Protein AF-A0AAD8VC41-F1 (afdb_monomer)

pLDDT: mean 74.57, std 16.3, range [32.53, 94.88]

Mean predicted aligned error: 17.81 Å

Radius of gyration: 29.41 Å; Cα contacts (8 Å, |Δi|>4): 141; chains: 1; bounding box: 52×74×76 Å

Sequence (220 aa):
MPTFLSSIVMPTVSLVAVYHTDVPIVLPRSVSEYEPHPLTVLSHLATSILRLSSLRQEIERQRARNRSLQEPEWGLGEGREGVLVGLKGDTKSGDYHGVVVEMEIRRRSGRSMAENFVVSPQVGQSITTTSAKGSKIFLLSEHPVFASSGGSGATGFGDGEDDEPESTFNLGLTEKQRRDREGIVLPYFDAQTDIGAGEGGRILYEMGREDDFDDEEDEI

Nearest PDB structures (foldseek):
  4eev-assembly1_A  TM=5.020E-01  e=2.171E+00  Homo sapiens
  3gyx-assembly6_L  TM=2.630E-01  e=4.057E+00  Megalodesulfovibrio gigas

InterPro domains:
  IPR019519 Elongator complex protein 5 [PF10483] (1-206)
  IPR019519 Elongator complex protein 5 [PTHR15641] (6-218)
  IPR027417 P-loop containing nucleoside triphosphate hydrolase [G3DSA:3.40.50.300] (1-125)

Foldseek 3Di:
DVVVVVVQDDPPDDDDDDDDPQDDDDDPPPDDPPDDDPVVVCVVPDQKDKDKDFQQLVLQQLVCVVVVHDRDDDHVVVVDPDDDDPPPDPCVDQLRAWIKIWMWGQDPVRDIDTFIKIWGDPPDDDPPDDDCPGTDIDGPCVRPSNPDPDDPPDDDDDDDDDPDPPDPDPPDDDPVRVVVVVPDDDPCPVVVCVVDPPPPDPPDDDDDPPDPPDPPPPPD

Structure (mmCIF, N/CA/C/O backbone):
data_AF-A0AAD8VC41-F1
#
_entry.id   AF-A0AAD8VC41-F1
#
loop_
_atom_site.group_PDB
_atom_site.id
_atom_site.type_symbol
_atom_site.label_atom_id
_atom_site.label_alt_id
_atom_site.label_comp_id
_atom_site.label_asym_id
_atom_site.label_entity_id
_atom_site.label_seq_id
_atom_site.pdbx_PDB_ins_code
_atom_site.Cartn_x
_atom_site.Cartn_y
_atom_site.Cartn_z
_atom_site.occupancy
_atom_site.B_iso_or_equiv
_atom_site.auth_seq_id
_atom_site.auth_comp_id
_atom_site.auth_asym_id
_atom_site.auth_atom_id
_atom_site.pdbx_PDB_model_num
ATOM 1 N N . MET A 1 1 ? 13.366 -5.151 -17.405 1.00 68.69 1 MET A N 1
ATOM 2 C CA . MET A 1 1 ? 13.057 -4.051 -16.456 1.00 68.69 1 MET A CA 1
ATOM 3 C C . MET A 1 1 ? 14.287 -3.515 -15.711 1.00 68.69 1 MET A C 1
ATOM 5 O O . MET A 1 1 ? 14.458 -2.300 -15.727 1.00 68.69 1 MET A O 1
ATOM 9 N N . PRO A 1 2 ? 15.175 -4.337 -15.115 1.00 76.81 2 PRO A N 1
ATOM 10 C CA . PRO A 1 2 ? 16.328 -3.827 -14.351 1.00 76.81 2 PRO A CA 1
ATOM 11 C C . PRO A 1 2 ? 17.310 -2.988 -15.185 1.00 76.81 2 PRO A C 1
ATOM 13 O O . PRO A 1 2 ? 17.792 -1.953 -14.735 1.00 76.81 2 PRO A O 1
ATOM 16 N N . THR A 1 3 ? 17.535 -3.388 -16.439 1.00 82.38 3 THR A N 1
ATOM 17 C CA . THR A 1 3 ? 18.384 -2.673 -17.406 1.00 82.38 3 THR A CA 1
ATOM 18 C C . THR A 1 3 ? 17.881 -1.261 -17.708 1.00 82.38 3 THR A C 1
ATOM 20 O O . THR A 1 3 ? 18.671 -0.326 -17.795 1.00 82.38 3 THR A O 1
ATOM 23 N N . PHE A 1 4 ? 16.561 -1.088 -17.810 1.00 85.75 4 PHE A N 1
ATOM 24 C CA . PHE A 1 4 ? 15.933 0.214 -18.027 1.00 85.75 4 PHE A CA 1
ATOM 25 C C . PHE A 1 4 ? 16.125 1.135 -16.819 1.00 85.75 4 PHE A C 1
ATOM 27 O O . PHE A 1 4 ? 16.585 2.263 -16.979 1.00 85.75 4 PHE A O 1
ATOM 34 N N . LEU A 1 5 ? 15.851 0.643 -15.607 1.00 85.44 5 LEU A N 1
ATOM 35 C CA . LEU A 1 5 ? 16.026 1.440 -14.390 1.00 85.44 5 LEU A CA 1
ATOM 36 C C . LEU A 1 5 ? 17.487 1.857 -14.206 1.00 85.44 5 LEU A C 1
ATOM 38 O O . LEU A 1 5 ? 17.758 3.030 -13.966 1.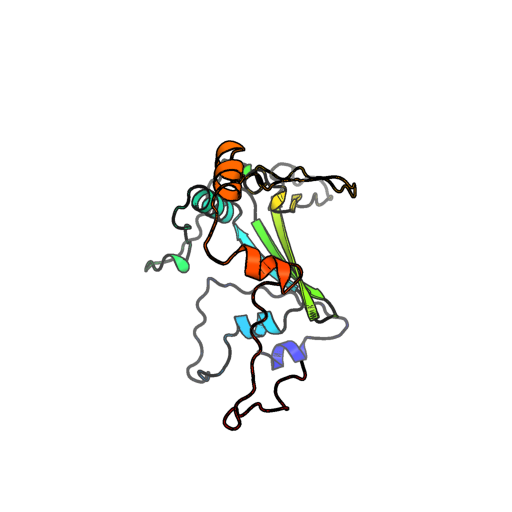00 85.44 5 LEU A O 1
ATOM 42 N N . SER A 1 6 ? 18.434 0.943 -14.428 1.00 85.62 6 SER A N 1
ATOM 43 C CA . SER A 1 6 ? 19.864 1.257 -14.347 1.00 85.62 6 SER A CA 1
ATOM 44 C C . SER A 1 6 ? 20.310 2.345 -15.330 1.00 85.62 6 SER A C 1
ATOM 46 O O . SER A 1 6 ? 21.281 3.035 -15.042 1.00 85.62 6 SER A O 1
ATOM 48 N N . SER A 1 7 ? 19.635 2.508 -16.473 1.00 88.38 7 SER A N 1
ATOM 49 C CA . SER A 1 7 ? 19.966 3.561 -17.447 1.00 88.38 7 SER A CA 1
ATOM 50 C C . SER A 1 7 ? 19.498 4.960 -17.027 1.00 88.38 7 SER A C 1
ATOM 52 O O . SER A 1 7 ? 20.004 5.953 -17.540 1.00 88.38 7 SER A O 1
ATOM 54 N N . ILE A 1 8 ? 18.542 5.039 -16.094 1.00 88.12 8 ILE A N 1
ATOM 55 C CA . ILE A 1 8 ? 17.905 6.289 -15.650 1.00 88.12 8 ILE A CA 1
ATOM 56 C C . ILE A 1 8 ? 18.404 6.712 -14.265 1.00 88.12 8 ILE A C 1
ATOM 58 O O . ILE A 1 8 ? 18.411 7.901 -13.946 1.00 88.12 8 ILE A O 1
AT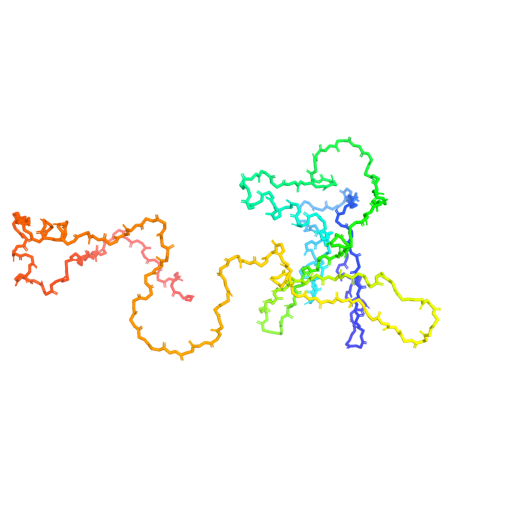OM 62 N N . VAL A 1 9 ? 18.824 5.757 -13.430 1.00 86.38 9 VAL A N 1
ATOM 63 C CA . VAL A 1 9 ? 19.345 6.051 -12.092 1.00 86.38 9 VAL A CA 1
ATOM 64 C C . VAL A 1 9 ? 20.685 6.777 -12.213 1.00 86.38 9 VAL A C 1
ATOM 66 O O . VAL A 1 9 ? 21.712 6.196 -12.550 1.00 86.38 9 VAL A O 1
ATOM 69 N N . MET A 1 10 ? 20.665 8.070 -11.900 1.00 88.75 10 MET A N 1
ATOM 70 C CA . MET A 1 10 ? 21.838 8.938 -11.810 1.00 88.75 10 MET A CA 1
ATOM 71 C C . MET A 1 10 ? 21.829 9.645 -10.445 1.00 88.75 10 MET A C 1
ATOM 73 O O . MET A 1 10 ? 20.747 9.887 -9.909 1.00 88.75 10 MET A O 1
ATOM 77 N N . PRO A 1 11 ? 22.987 10.049 -9.881 1.00 86.44 11 PRO A N 1
ATOM 78 C CA . PRO A 1 11 ? 23.047 10.683 -8.555 1.00 86.44 11 PRO A CA 1
ATOM 79 C C . PRO A 1 11 ? 22.217 11.969 -8.408 1.00 86.44 11 PRO A C 1
ATOM 81 O O . PRO A 1 11 ? 21.889 12.371 -7.296 1.00 86.44 11 PRO A O 1
ATOM 84 N N . THR A 1 12 ? 21.892 12.629 -9.519 1.00 90.69 12 THR A N 1
ATOM 85 C CA . THR A 1 12 ? 21.134 13.886 -9.572 1.00 90.69 12 THR A CA 1
ATOM 86 C C . THR A 1 12 ? 19.642 13.694 -9.851 1.00 90.69 12 THR A C 1
ATOM 88 O O . THR A 1 12 ? 18.896 14.671 -9.844 1.00 90.69 12 THR A O 1
ATOM 91 N N . VAL A 1 13 ? 19.192 12.462 -10.108 1.00 90.56 13 VAL A N 1
ATOM 92 C CA . VAL A 1 13 ? 17.821 12.162 -10.536 1.00 90.56 13 VAL A CA 1
ATOM 93 C C . VAL A 1 13 ? 17.086 11.416 -9.428 1.00 90.56 13 VAL A C 1
ATOM 95 O O . VAL A 1 13 ? 17.525 10.367 -8.967 1.00 90.56 13 VAL A O 1
ATOM 98 N N . SER A 1 14 ? 15.931 11.945 -9.022 1.00 89.25 14 SER A N 1
ATOM 99 C CA . SER A 1 14 ? 14.972 11.231 -8.173 1.00 89.25 14 SER A CA 1
ATOM 100 C C . SER A 1 14 ? 13.874 10.638 -9.050 1.00 89.25 14 SER A C 1
ATOM 102 O O . SER A 1 14 ? 13.169 11.376 -9.737 1.00 89.25 14 SER A O 1
ATOM 104 N N . LEU A 1 15 ? 13.738 9.312 -9.045 1.00 90.06 15 LEU A N 1
ATOM 105 C CA . LEU A 1 15 ? 12.716 8.608 -9.815 1.00 90.06 15 LEU A CA 1
ATOM 106 C C . LEU A 1 15 ? 11.475 8.374 -8.949 1.00 90.06 15 LEU A C 1
ATOM 108 O O . LEU A 1 15 ? 11.558 7.738 -7.902 1.00 90.06 15 LEU A O 1
ATOM 112 N N . VAL A 1 16 ? 10.323 8.842 -9.425 1.00 92.31 16 VAL A N 1
ATOM 113 C CA . VAL A 1 16 ? 9.011 8.517 -8.855 1.00 92.31 16 VAL A CA 1
ATOM 114 C C . VAL A 1 16 ? 8.246 7.716 -9.899 1.00 92.31 16 VAL A C 1
ATOM 116 O O . VAL A 1 16 ? 8.023 8.195 -11.009 1.00 92.31 16 VAL A O 1
ATOM 119 N N . ALA A 1 17 ? 7.870 6.488 -9.551 1.00 90.38 17 ALA A N 1
ATOM 120 C CA . ALA A 1 17 ? 7.121 5.589 -10.420 1.00 90.38 17 ALA A CA 1
ATOM 121 C C . ALA A 1 17 ? 5.814 5.171 -9.742 1.00 90.38 17 ALA A C 1
ATOM 123 O O . ALA A 1 17 ? 5.771 4.982 -8.528 1.00 90.38 17 ALA A O 1
ATOM 124 N N . VAL A 1 18 ? 4.757 5.019 -10.539 1.00 92.44 18 VAL A N 1
ATOM 125 C CA . VAL A 1 18 ? 3.446 4.544 -10.086 1.00 92.44 18 VAL A CA 1
ATOM 126 C C . VAL A 1 18 ? 3.214 3.164 -10.682 1.00 92.44 18 VAL A C 1
ATOM 128 O O . VAL A 1 18 ? 3.342 2.978 -11.891 1.00 92.44 18 VAL A O 1
ATOM 131 N N . TYR A 1 19 ? 2.879 2.203 -9.828 1.00 90.38 19 TYR A N 1
ATOM 132 C CA . TYR A 1 19 ? 2.518 0.850 -10.226 1.00 90.38 19 TYR A CA 1
ATOM 133 C C . TYR A 1 19 ? 1.072 0.576 -9.815 1.00 90.38 19 TYR A C 1
ATOM 135 O O . TYR A 1 19 ? 0.708 0.783 -8.658 1.00 90.38 19 TYR A O 1
ATOM 143 N N . HIS A 1 20 ? 0.252 0.106 -10.753 1.00 89.31 20 HIS A N 1
ATOM 144 C CA . HIS A 1 20 ? -1.137 -0.259 -10.486 1.00 89.31 20 HIS A CA 1
ATOM 145 C C . HIS A 1 20 ? -1.231 -1.748 -10.148 1.00 89.31 20 HIS A C 1
ATOM 147 O O . HIS A 1 20 ? -0.926 -2.593 -10.984 1.00 89.31 20 HIS A O 1
ATOM 153 N N . THR A 1 21 ? -1.674 -2.067 -8.933 1.00 86.38 21 THR A N 1
ATOM 154 C CA . THR A 1 21 ? -1.925 -3.449 -8.483 1.00 86.38 21 THR A CA 1
ATOM 155 C C . THR A 1 21 ? -3.151 -4.070 -9.140 1.00 86.38 21 THR A C 1
ATOM 157 O O . THR A 1 21 ? -3.213 -5.283 -9.298 1.00 86.38 21 THR A O 1
ATOM 160 N N . ASP A 1 22 ? -4.098 -3.234 -9.563 1.00 80.75 22 ASP A N 1
ATOM 161 C CA . ASP A 1 22 ? -5.418 -3.674 -10.026 1.00 80.75 22 ASP A CA 1
ATOM 162 C C . ASP A 1 22 ? -5.457 -3.964 -11.535 1.00 80.75 22 ASP A C 1
ATOM 164 O O . ASP A 1 22 ? -6.509 -4.287 -12.087 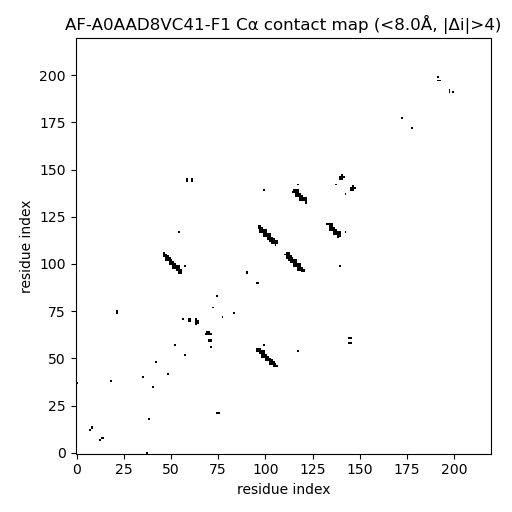1.00 80.75 22 ASP A O 1
ATOM 168 N N . VAL A 1 23 ? -4.319 -3.830 -12.223 1.00 83.06 23 VAL A N 1
ATOM 169 C CA . VAL A 1 23 ? -4.198 -4.109 -13.655 1.00 83.06 23 VAL A CA 1
ATOM 170 C C . VAL A 1 23 ? -3.448 -5.429 -13.827 1.00 83.06 23 VAL A C 1
ATOM 172 O O . VAL A 1 23 ? -2.248 -5.478 -13.541 1.00 83.06 23 VAL A O 1
ATOM 175 N N . PRO A 1 24 ? -4.110 -6.501 -14.301 1.00 76.62 24 PRO A N 1
ATOM 176 C CA . PRO A 1 24 ? -3.433 -7.765 -14.537 1.00 76.62 24 PRO A CA 1
ATOM 177 C C . PRO A 1 24 ? -2.388 -7.587 -15.642 1.00 76.62 24 PRO A C 1
ATOM 179 O O . PRO A 1 24 ? -2.686 -7.108 -16.739 1.00 76.62 24 PRO A O 1
ATOM 182 N N . ILE A 1 25 ? -1.149 -7.978 -15.352 1.00 79.69 25 ILE A N 1
ATOM 183 C CA . ILE A 1 25 ? -0.069 -7.962 -16.336 1.00 79.69 25 ILE A CA 1
ATOM 184 C C . ILE A 1 25 ? -0.148 -9.250 -17.145 1.00 79.69 25 ILE A C 1
ATOM 186 O O . ILE A 1 25 ? -0.032 -10.350 -16.609 1.00 79.69 25 ILE A O 1
ATOM 190 N N . VAL A 1 26 ? -0.290 -9.110 -18.460 1.00 79.38 26 VAL A N 1
ATOM 191 C CA . VAL A 1 26 ? -0.112 -10.233 -19.379 1.00 79.38 26 VAL A CA 1
ATOM 192 C C . VAL A 1 26 ? 1.387 -10.417 -19.590 1.00 79.38 26 VAL A C 1
ATOM 194 O O . VAL A 1 26 ? 2.019 -9.660 -20.329 1.00 79.38 26 VAL A O 1
ATOM 197 N N . LEU A 1 27 ? 1.970 -11.397 -18.900 1.00 77.88 27 LEU A N 1
ATOM 198 C CA . LEU A 1 27 ? 3.379 -11.734 -19.071 1.00 77.88 27 LEU A CA 1
ATOM 199 C C . LEU A 1 27 ? 3.590 -12.397 -20.447 1.00 77.88 27 LEU A C 1
ATOM 201 O O . LEU A 1 27 ? 2.809 -13.269 -20.842 1.00 77.88 27 LEU A O 1
ATOM 205 N N . PRO A 1 28 ? 4.628 -11.998 -21.205 1.00 79.94 28 PRO A N 1
ATOM 206 C CA . PRO A 1 28 ? 5.000 -12.687 -22.433 1.00 79.94 28 PRO A CA 1
ATOM 207 C C . PRO A 1 28 ? 5.292 -14.167 -22.171 1.00 79.94 28 PRO A C 1
ATOM 209 O O . PRO A 1 28 ? 5.878 -14.518 -21.152 1.00 79.94 28 PRO A O 1
ATOM 212 N N . ARG A 1 29 ? 4.986 -15.036 -23.141 1.00 75.50 29 ARG A N 1
ATOM 213 C CA . ARG A 1 29 ? 5.266 -16.487 -23.054 1.00 75.50 29 ARG A CA 1
ATOM 214 C C . ARG A 1 29 ? 6.754 -16.839 -22.909 1.00 75.50 29 ARG A C 1
ATOM 216 O O . ARG A 1 29 ? 7.083 -17.996 -22.695 1.00 75.50 29 ARG A O 1
ATOM 223 N N . SER A 1 30 ? 7.640 -15.865 -23.097 1.00 78.94 30 SER A N 1
ATOM 224 C CA . SER A 1 30 ? 9.087 -16.006 -22.946 1.00 78.94 30 SER A CA 1
ATOM 225 C C . SER A 1 30 ? 9.581 -15.779 -21.515 1.00 78.94 30 SER A C 1
ATOM 227 O O . SER A 1 30 ? 10.778 -15.914 -21.283 1.00 78.94 30 SER A O 1
ATOM 229 N N . VAL A 1 31 ? 8.712 -15.365 -20.586 1.00 79.69 31 VAL A N 1
ATOM 230 C CA . VAL A 1 31 ? 9.081 -15.166 -19.179 1.00 79.69 31 VAL A CA 1
ATOM 231 C C . VAL A 1 31 ? 9.241 -16.530 -18.515 1.00 79.69 31 VAL A C 1
ATOM 233 O O . VAL A 1 31 ? 8.373 -17.392 -18.638 1.00 79.69 31 VAL A O 1
ATOM 236 N N . SER A 1 32 ? 10.374 -16.725 -17.843 1.00 82.56 32 SER A N 1
ATOM 237 C CA . SER A 1 32 ? 10.663 -17.940 -17.082 1.00 82.56 32 SER A CA 1
ATOM 238 C C . SER A 1 32 ? 9.829 -17.973 -15.802 1.00 82.56 32 SER A C 1
ATOM 240 O O . SER A 1 32 ? 9.663 -16.944 -15.153 1.00 82.56 32 SER A O 1
ATOM 242 N N . GLU A 1 33 ? 9.367 -19.152 -15.387 1.00 83.25 33 GLU A N 1
ATOM 243 C CA . GLU A 1 33 ? 8.648 -19.343 -14.113 1.00 83.25 33 GLU A CA 1
ATOM 244 C C . GLU A 1 33 ? 9.504 -18.986 -12.887 1.00 83.25 33 GLU A C 1
ATOM 246 O O . GLU A 1 33 ? 8.979 -18.665 -11.825 1.00 83.25 33 GLU A O 1
ATOM 251 N N . TYR A 1 34 ? 10.829 -19.001 -13.046 1.00 86.19 34 TYR A N 1
ATOM 252 C CA . TYR A 1 34 ? 11.782 -18.618 -12.006 1.00 86.19 34 TYR A CA 1
ATOM 253 C C . TYR A 1 34 ? 12.059 -17.109 -11.961 1.00 86.19 34 TYR A C 1
ATOM 255 O O . TYR A 1 34 ? 12.799 -16.648 -11.092 1.00 86.19 34 TYR A O 1
ATOM 263 N N . GLU A 1 35 ? 11.520 -16.326 -12.902 1.00 85.38 35 GLU A N 1
ATOM 264 C CA . GLU A 1 35 ? 11.689 -14.876 -12.887 1.00 85.38 35 GLU A CA 1
ATOM 265 C C . GLU A 1 35 ? 10.692 -14.244 -11.899 1.00 85.38 35 GLU A C 1
ATOM 267 O O . GLU A 1 35 ? 9.487 -14.500 -11.980 1.00 85.38 35 GLU A O 1
ATOM 272 N N . PRO A 1 36 ? 11.153 -13.408 -10.952 1.00 89.69 36 PRO A N 1
ATOM 273 C CA . PRO A 1 36 ? 10.261 -12.770 -9.997 1.00 89.69 36 PRO A CA 1
ATOM 274 C C . PRO A 1 36 ? 9.277 -11.825 -10.691 1.00 89.69 36 PRO A C 1
ATOM 276 O O . PRO A 1 36 ? 9.609 -11.128 -11.653 1.00 89.69 36 PRO A O 1
ATOM 279 N N . HIS A 1 37 ? 8.068 -11.731 -10.136 1.00 87.44 37 HIS A N 1
ATOM 280 C CA . HIS A 1 37 ? 7.046 -10.816 -10.633 1.00 87.44 37 HIS A CA 1
ATOM 281 C C . HIS A 1 37 ? 7.568 -9.359 -10.669 1.00 87.44 37 HIS A C 1
ATOM 283 O O . HIS A 1 37 ? 8.271 -8.941 -9.740 1.00 87.44 37 HIS A O 1
ATOM 289 N N . PRO A 1 38 ? 7.208 -8.537 -11.680 1.00 87.94 38 PRO A N 1
ATOM 290 C CA . PRO A 1 38 ? 7.718 -7.169 -11.808 1.00 87.94 38 PRO A CA 1
ATOM 291 C C . PRO A 1 38 ? 7.520 -6.307 -10.558 1.00 87.94 38 PRO A C 1
ATOM 293 O O . PRO A 1 38 ? 8.411 -5.537 -10.203 1.00 87.94 38 PRO A O 1
ATOM 296 N N . LEU A 1 39 ? 6.388 -6.464 -9.861 1.00 89.19 39 LEU A N 1
ATOM 297 C CA . LEU A 1 39 ? 6.136 -5.785 -8.586 1.00 89.19 39 LEU A CA 1
ATOM 298 C C . LEU A 1 39 ? 7.193 -6.145 -7.534 1.00 89.19 39 LEU A C 1
ATOM 300 O O . LEU A 1 39 ? 7.716 -5.251 -6.882 1.00 89.19 39 LEU A O 1
ATOM 304 N N . THR A 1 40 ? 7.559 -7.422 -7.413 1.00 90.69 40 THR A N 1
ATOM 305 C CA . THR A 1 40 ? 8.580 -7.896 -6.469 1.00 90.69 40 THR A CA 1
ATOM 306 C C . THR A 1 40 ? 9.938 -7.275 -6.774 1.00 90.69 40 THR A C 1
ATOM 308 O O . THR A 1 40 ? 10.613 -6.789 -5.870 1.00 90.69 40 THR A O 1
ATOM 311 N N . VAL A 1 41 ? 10.317 -7.210 -8.054 1.00 90.62 41 VAL A N 1
ATOM 312 C CA . VAL A 1 41 ? 11.566 -6.562 -8.484 1.00 90.62 41 VAL A CA 1
ATOM 313 C C . VAL A 1 41 ? 11.550 -5.065 -8.169 1.00 90.62 41 VAL A C 1
ATOM 315 O O . VAL A 1 41 ? 12.523 -4.539 -7.634 1.00 90.62 41 VAL A O 1
ATOM 318 N N . LEU A 1 42 ? 10.447 -4.371 -8.463 1.00 90.31 42 LEU A N 1
ATOM 319 C CA . LEU A 1 42 ? 10.301 -2.941 -8.177 1.00 90.31 42 LEU A CA 1
ATOM 320 C C . LEU A 1 42 ? 10.334 -2.657 -6.675 1.00 90.31 42 LEU A C 1
ATOM 322 O O . LEU A 1 42 ? 11.055 -1.762 -6.247 1.00 90.31 42 LEU A O 1
ATOM 326 N N . SER A 1 43 ? 9.620 -3.443 -5.868 1.00 90.75 43 SER A N 1
ATOM 327 C CA . SER A 1 43 ? 9.658 -3.342 -4.410 1.00 90.75 43 SER A CA 1
ATOM 328 C C . SER A 1 43 ? 11.043 -3.660 -3.854 1.00 90.75 43 SER A C 1
ATOM 330 O O . SER A 1 43 ? 11.458 -3.045 -2.880 1.00 90.75 43 SER A O 1
ATOM 332 N N . HIS A 1 44 ? 11.796 -4.577 -4.460 1.00 89.50 44 HIS A N 1
ATOM 333 C CA . HIS A 1 44 ? 13.166 -4.855 -4.038 1.00 89.50 44 HIS A CA 1
ATOM 334 C C . HIS A 1 44 ? 14.118 -3.689 -4.356 1.00 89.50 44 HIS A C 1
ATOM 336 O O . HIS A 1 44 ? 14.949 -3.340 -3.525 1.00 89.50 44 HIS A O 1
ATOM 342 N N . LEU A 1 45 ? 13.983 -3.049 -5.521 1.00 89.25 45 LEU A N 1
ATOM 343 C CA . LEU A 1 45 ? 14.847 -1.934 -5.935 1.00 89.25 45 LEU A CA 1
ATOM 344 C C . LEU A 1 45 ? 14.454 -0.579 -5.322 1.00 89.25 45 LEU A C 1
ATOM 346 O O . LEU A 1 45 ? 15.281 0.332 -5.272 1.00 89.25 45 LEU A O 1
ATOM 350 N N . ALA A 1 46 ? 13.207 -0.421 -4.882 1.00 90.88 46 ALA A N 1
ATOM 351 C CA . ALA A 1 46 ? 12.707 0.832 -4.333 1.00 90.88 46 ALA A CA 1
ATOM 352 C C . ALA A 1 46 ? 13.384 1.200 -3.002 1.00 90.88 46 ALA A C 1
ATOM 354 O O . ALA A 1 46 ? 13.569 0.370 -2.112 1.00 90.88 46 ALA A O 1
ATOM 355 N N . THR A 1 47 ? 13.711 2.485 -2.851 1.00 92.12 47 THR A N 1
ATOM 356 C CA . THR A 1 47 ? 14.212 3.070 -1.594 1.00 92.12 47 THR A CA 1
ATOM 357 C C . THR A 1 47 ? 13.081 3.543 -0.683 1.00 92.12 47 THR A C 1
ATOM 359 O O . THR A 1 47 ? 13.228 3.546 0.538 1.00 92.12 47 THR A O 1
ATOM 362 N N . SER A 1 48 ? 11.957 3.938 -1.279 1.00 93.31 48 SER A N 1
ATOM 363 C CA . SER A 1 48 ? 10.727 4.333 -0.602 1.00 93.31 48 SER A CA 1
ATOM 364 C C . SER A 1 48 ? 9.548 3.720 -1.343 1.00 93.31 48 SER A C 1
ATOM 366 O O . SER A 1 48 ? 9.462 3.829 -2.569 1.00 93.31 48 SER A O 1
ATOM 368 N N . ILE A 1 49 ? 8.659 3.063 -0.608 1.00 94.81 49 ILE A N 1
ATOM 369 C CA . ILE A 1 49 ? 7.440 2.457 -1.132 1.00 94.81 49 ILE A CA 1
ATOM 370 C C . ILE A 1 49 ? 6.266 3.164 -0.464 1.00 94.81 49 ILE A C 1
ATOM 372 O O . ILE A 1 49 ? 6.178 3.218 0.758 1.00 94.81 49 ILE A O 1
ATOM 376 N N . LEU A 1 50 ? 5.370 3.711 -1.282 1.00 94.31 50 LEU A N 1
ATOM 377 C CA . LEU A 1 50 ? 4.131 4.337 -0.833 1.00 94.31 50 LEU A CA 1
ATOM 378 C C . LEU A 1 50 ? 2.967 3.508 -1.370 1.00 94.31 50 LEU A C 1
ATOM 380 O O . LEU A 1 50 ? 2.701 3.520 -2.574 1.00 94.31 50 LEU A O 1
ATOM 384 N N . ARG A 1 51 ? 2.293 2.768 -0.491 1.00 93.44 51 ARG A N 1
ATOM 385 C CA . ARG A 1 51 ? 1.083 2.011 -0.824 1.00 93.44 51 ARG A CA 1
ATOM 386 C C . ARG A 1 51 ? -0.133 2.863 -0.497 1.00 93.44 51 ARG A C 1
ATOM 388 O O . ARG A 1 51 ? -0.266 3.378 0.609 1.00 93.44 51 ARG A O 1
ATOM 395 N N . LEU A 1 52 ? -1.008 3.033 -1.482 1.00 91.31 52 LEU A N 1
ATOM 396 C CA . LEU A 1 52 ? -2.207 3.854 -1.361 1.00 91.31 52 LEU A CA 1
ATOM 397 C C . LEU A 1 52 ? -3.424 2.951 -1.183 1.00 91.31 52 LEU A C 1
ATOM 399 O O . LEU A 1 52 ? -3.650 2.050 -1.987 1.00 91.31 52 LEU A O 1
ATOM 403 N N . SER A 1 53 ? -4.232 3.227 -0.168 1.00 89.62 53 SER A N 1
ATOM 404 C CA . SER A 1 53 ? -5.530 2.588 0.042 1.00 89.62 53 SER A CA 1
ATOM 405 C C . SER A 1 53 ? -6.600 3.635 0.343 1.00 89.62 53 SER A C 1
ATOM 407 O O . SER A 1 53 ? -6.313 4.755 0.769 1.00 89.62 53 SER A O 1
ATOM 409 N N . SER A 1 54 ? -7.865 3.324 0.066 1.00 88.19 54 SER A N 1
ATOM 410 C CA . SER A 1 54 ? -8.950 4.253 0.384 1.00 88.19 54 SER A CA 1
ATOM 411 C C . SER A 1 54 ? -9.206 4.265 1.890 1.00 88.19 54 SER A C 1
ATOM 413 O O . SER A 1 54 ? -9.397 3.207 2.488 1.00 88.19 54 SER A O 1
ATOM 415 N N . LEU A 1 55 ? -9.324 5.454 2.494 1.00 87.81 55 LEU A N 1
ATOM 416 C CA . LEU A 1 55 ? -9.662 5.579 3.917 1.00 87.81 55 LEU A CA 1
ATOM 417 C C . LEU A 1 55 ? -10.975 4.865 4.257 1.00 87.81 55 LEU A C 1
ATOM 419 O O . LEU A 1 55 ? -11.084 4.214 5.292 1.00 87.81 55 LEU A O 1
ATOM 423 N N . ARG A 1 56 ? -11.963 4.926 3.358 1.00 86.56 56 ARG A N 1
ATOM 424 C CA . ARG A 1 56 ? -13.235 4.220 3.531 1.00 86.56 56 ARG A CA 1
ATOM 425 C C . ARG A 1 56 ? -13.041 2.710 3.643 1.00 86.56 56 ARG A C 1
ATOM 427 O O . ARG A 1 56 ? -13.677 2.089 4.485 1.00 86.56 56 ARG A O 1
ATOM 434 N N . GLN A 1 57 ? -12.211 2.137 2.778 1.00 88.44 57 GLN A N 1
ATOM 435 C CA . GLN A 1 57 ? -11.953 0.699 2.772 1.00 88.44 57 GLN A CA 1
ATOM 436 C C . GLN A 1 57 ? -11.278 0.279 4.078 1.00 88.44 57 GLN A C 1
ATOM 438 O O . GLN A 1 57 ? -11.730 -0.655 4.731 1.00 88.44 57 GLN A O 1
ATOM 443 N N . GLU A 1 58 ? -10.273 1.031 4.524 1.00 89.19 58 GLU A N 1
ATOM 444 C CA . GLU A 1 58 ? -9.564 0.695 5.758 1.00 89.19 58 GLU A CA 1
ATOM 445 C C . GLU A 1 58 ? -10.447 0.865 7.008 1.00 89.19 58 GLU A C 1
ATOM 447 O O . GLU A 1 58 ? -10.389 0.046 7.920 1.00 89.19 58 GLU A O 1
ATOM 452 N N . ILE A 1 59 ? -11.349 1.857 7.032 1.00 89.12 59 ILE A N 1
ATOM 453 C CA . ILE A 1 59 ? -12.353 2.010 8.101 1.00 89.12 59 ILE A CA 1
ATOM 454 C C . ILE A 1 59 ? -13.281 0.789 8.173 1.00 89.12 59 ILE A C 1
ATOM 456 O O . ILE A 1 59 ? -13.587 0.313 9.266 1.00 89.12 59 ILE A O 1
ATOM 460 N N . GLU A 1 60 ? -13.748 0.278 7.032 1.00 88.75 60 GLU A N 1
ATOM 461 C CA . GLU A 1 60 ? -14.618 -0.903 7.003 1.00 88.75 60 GLU A CA 1
ATOM 462 C C . GLU A 1 60 ? -13.868 -2.179 7.407 1.00 88.75 60 GLU A C 1
ATOM 464 O O . GLU A 1 60 ? -14.419 -2.987 8.156 1.00 88.75 60 GLU A O 1
ATOM 469 N N . ARG A 1 61 ? -12.594 -2.331 7.014 1.00 90.19 61 ARG A N 1
ATOM 470 C CA . ARG A 1 61 ? -11.740 -3.418 7.525 1.00 90.19 61 ARG A CA 1
ATOM 471 C C . ARG A 1 61 ? -11.563 -3.331 9.031 1.00 90.19 61 ARG A C 1
ATOM 473 O O . ARG A 1 61 ? -11.784 -4.319 9.723 1.00 90.19 61 ARG A O 1
ATOM 480 N N . GLN A 1 62 ? -11.256 -2.148 9.559 1.00 89.88 62 GLN A N 1
ATOM 481 C CA . GLN A 1 62 ? -11.104 -1.956 10.999 1.00 89.88 62 GLN A CA 1
ATOM 482 C C . GLN A 1 62 ? -12.401 -2.255 11.755 1.00 89.88 62 GLN A C 1
ATOM 484 O O . GLN A 1 62 ? -12.378 -2.888 12.805 1.00 89.88 62 GLN A O 1
ATOM 489 N N . ARG A 1 63 ? -13.558 -1.860 11.212 1.00 90.06 63 ARG A N 1
ATOM 490 C CA . ARG A 1 63 ? -14.868 -2.200 11.790 1.00 90.06 63 ARG A CA 1
ATOM 491 C C . ARG A 1 63 ? -15.138 -3.699 11.783 1.00 90.06 63 ARG A C 1
ATOM 493 O O . ARG A 1 63 ? -15.703 -4.195 12.757 1.00 90.06 63 ARG A O 1
ATOM 500 N N . ALA A 1 64 ? -14.760 -4.399 10.715 1.00 90.69 64 ALA A N 1
ATOM 501 C CA . ALA A 1 64 ? -14.859 -5.851 10.644 1.00 90.69 64 ALA A CA 1
ATOM 502 C C . ALA A 1 64 ? -13.952 -6.513 11.693 1.00 90.69 64 ALA A C 1
ATOM 504 O O . ALA A 1 64 ? -14.458 -7.292 12.497 1.00 90.69 64 ALA A O 1
ATOM 505 N N . ARG A 1 65 ? -12.675 -6.106 11.790 1.00 90.50 65 ARG A N 1
ATOM 506 C CA . ARG A 1 65 ? -11.721 -6.574 12.817 1.00 90.50 65 ARG A CA 1
ATOM 507 C C . ARG A 1 65 ? -12.237 -6.348 14.236 1.00 90.50 65 ARG A C 1
ATOM 509 O O . ARG A 1 65 ? -12.313 -7.290 15.017 1.00 90.50 65 ARG A O 1
ATOM 516 N N . ASN A 1 66 ? -12.697 -5.135 14.544 1.00 89.44 66 ASN A N 1
ATOM 517 C CA . ASN A 1 66 ? -13.248 -4.788 15.859 1.00 89.44 66 ASN A CA 1
ATOM 518 C C . ASN A 1 66 ? -14.484 -5.630 16.225 1.00 89.44 66 ASN A C 1
ATOM 520 O O . ASN A 1 66 ? -14.792 -5.796 17.401 1.00 89.44 66 ASN A O 1
ATOM 524 N N . ARG A 1 67 ? -15.212 -6.149 15.228 1.00 92.81 67 ARG A N 1
ATOM 525 C CA . ARG A 1 67 ? -16.377 -7.030 15.409 1.00 92.81 67 ARG A CA 1
ATOM 526 C C . ARG A 1 67 ? -16.056 -8.511 15.204 1.00 92.81 67 ARG A C 1
ATOM 528 O O . ARG A 1 67 ? -16.979 -9.318 15.242 1.00 92.81 67 ARG A O 1
ATOM 535 N N . SER A 1 68 ? -14.788 -8.863 14.976 1.00 92.44 68 SER A N 1
ATOM 536 C CA . SER A 1 68 ? -14.354 -10.224 14.627 1.00 92.44 68 SER A CA 1
ATOM 537 C C . SER A 1 68 ? -15.116 -10.821 13.430 1.00 92.44 68 SER A C 1
ATOM 539 O O . SER A 1 68 ? -15.433 -12.008 13.404 1.00 92.44 68 SER A O 1
ATOM 541 N N . LEU A 1 69 ? -15.452 -9.985 12.445 1.00 93.94 69 LEU A N 1
ATOM 542 C CA . LEU A 1 69 ? -16.059 -10.390 11.177 1.00 93.94 69 LEU A CA 1
ATOM 543 C C . LEU A 1 69 ? -14.984 -10.537 10.097 1.00 93.94 69 LEU A C 1
ATOM 545 O O . LEU A 1 69 ? -13.923 -9.920 10.184 1.00 93.94 69 LEU A O 1
ATOM 549 N N . GLN A 1 70 ? -15.295 -11.306 9.051 1.00 90.69 70 GLN A N 1
ATOM 550 C CA . GLN A 1 70 ? -14.452 -11.404 7.859 1.00 90.69 70 GLN A CA 1
ATOM 551 C C . GLN A 1 70 ? -14.171 -10.009 7.288 1.00 90.69 70 GLN A C 1
ATOM 553 O O . GLN A 1 70 ? -15.094 -9.211 7.097 1.00 90.69 70 GLN A O 1
ATOM 558 N N . GLU A 1 71 ? -12.900 -9.733 6.996 1.00 90.00 71 GLU A N 1
ATOM 559 C CA . GLU A 1 71 ? -12.506 -8.465 6.397 1.00 90.00 71 GLU A CA 1
ATOM 560 C C . GLU A 1 71 ? -13.105 -8.330 4.992 1.00 90.00 71 GLU A C 1
ATOM 562 O O . GLU A 1 71 ? -12.987 -9.253 4.181 1.00 90.00 71 GLU A O 1
ATOM 567 N N . PRO A 1 72 ? -13.759 -7.197 4.685 1.00 87.88 72 PRO A N 1
ATOM 568 C CA . PRO A 1 72 ? -14.226 -6.927 3.339 1.00 87.88 72 PRO A CA 1
ATOM 569 C C . PRO A 1 72 ? -13.041 -6.777 2.380 1.00 87.88 72 PRO A C 1
ATOM 571 O O . PRO A 1 72 ? -12.066 -6.067 2.650 1.00 87.88 72 PRO A O 1
ATOM 574 N N . GLU A 1 73 ? -13.169 -7.422 1.229 1.00 86.25 73 GLU A N 1
ATOM 575 C CA . GLU A 1 73 ? -12.264 -7.274 0.097 1.00 86.25 73 GLU A CA 1
ATOM 576 C C . GLU A 1 73 ? -12.942 -6.460 -1.004 1.00 86.25 73 GLU A C 1
ATOM 578 O O . GLU A 1 73 ? -14.169 -6.416 -1.098 1.00 86.25 73 GLU A O 1
ATOM 583 N N . TRP A 1 74 ? -12.135 -5.790 -1.826 1.00 81.62 74 TRP A N 1
ATOM 584 C CA . TRP A 1 74 ? -12.613 -4.979 -2.942 1.00 81.62 74 TRP A CA 1
ATOM 585 C C . TRP A 1 74 ? -11.789 -5.258 -4.191 1.00 81.62 74 TRP A C 1
ATOM 587 O O . TRP A 1 74 ? -10.612 -5.615 -4.114 1.00 81.62 74 TRP A O 1
ATOM 597 N N . GLY A 1 75 ? -12.390 -5.016 -5.352 1.00 78.69 75 GLY A N 1
ATOM 598 C CA . GLY A 1 75 ? -11.684 -5.099 -6.626 1.00 78.69 75 GLY A CA 1
ATOM 599 C C . GLY A 1 75 ? -11.386 -6.544 -7.009 1.00 78.69 75 GLY A C 1
ATOM 600 O O . GLY A 1 75 ? -12.267 -7.397 -6.946 1.00 78.69 75 GLY A O 1
ATOM 601 N N . LEU A 1 76 ? -10.140 -6.813 -7.408 1.00 75.38 76 LEU A N 1
ATOM 602 C CA . LEU A 1 76 ? -9.712 -8.152 -7.826 1.00 75.38 76 LEU A CA 1
ATOM 603 C C . LEU A 1 76 ? -9.749 -9.180 -6.682 1.00 75.38 76 LEU A C 1
ATOM 605 O O . LEU A 1 76 ? -9.885 -10.368 -6.958 1.00 75.38 76 LEU A O 1
ATOM 609 N N . GLY A 1 77 ? -9.666 -8.735 -5.422 1.00 76.12 77 GLY A N 1
ATOM 610 C CA . GLY A 1 77 ? -9.727 -9.622 -4.254 1.00 76.12 77 GLY A CA 1
ATOM 611 C C . GLY A 1 77 ? -11.072 -10.335 -4.105 1.00 76.12 77 GLY A C 1
ATOM 612 O O . GLY A 1 77 ? -11.104 -11.504 -3.754 1.00 76.12 77 GLY A O 1
ATOM 613 N N . GLU A 1 78 ? -12.183 -9.705 -4.516 1.00 80.50 78 GLU A N 1
ATOM 614 C CA . GLU A 1 78 ? -13.525 -10.298 -4.370 1.00 80.50 78 GLU A CA 1
ATOM 615 C C . GLU A 1 78 ? -13.698 -11.637 -5.115 1.00 80.50 78 GLU A C 1
ATOM 617 O O . GLU A 1 78 ? -14.686 -12.336 -4.885 1.00 80.50 78 GLU A O 1
ATOM 622 N N . GLY A 1 79 ? -12.796 -11.980 -6.046 1.00 76.69 79 GLY A N 1
ATOM 623 C CA . GLY A 1 79 ? -12.872 -13.211 -6.839 1.00 76.69 79 GLY A CA 1
ATOM 624 C C . GLY A 1 79 ? -14.102 -13.271 -7.749 1.00 76.69 79 GLY A C 1
ATOM 625 O O . GLY A 1 79 ? -14.459 -14.335 -8.252 1.00 76.69 79 GLY A O 1
ATOM 626 N N . ARG A 1 80 ? -14.784 -12.137 -7.945 1.00 78.56 80 ARG A N 1
ATOM 627 C CA . ARG A 1 80 ? -15.992 -12.031 -8.762 1.00 78.56 80 ARG A CA 1
ATOM 628 C C . ARG A 1 80 ? -15.624 -11.742 -10.206 1.00 78.56 80 ARG A C 1
ATOM 630 O O . ARG A 1 80 ? -14.946 -10.761 -10.502 1.00 78.56 80 ARG A O 1
ATOM 637 N N . GLU A 1 81 ? -16.132 -12.569 -11.110 1.00 77.75 81 GLU A N 1
ATOM 638 C CA . GLU A 1 81 ? -16.026 -12.322 -12.544 1.00 77.75 81 GLU A CA 1
ATOM 639 C C . GLU A 1 81 ? -16.836 -11.073 -12.923 1.00 77.75 81 GLU A C 1
ATOM 641 O O . GLU A 1 81 ? -18.027 -10.965 -12.623 1.00 77.75 81 GLU A O 1
ATOM 646 N N . GLY A 1 82 ? -16.195 -10.105 -13.579 1.00 78.81 82 GLY A N 1
ATOM 647 C CA . GLY A 1 82 ? -16.856 -8.875 -14.000 1.00 78.81 82 GLY A CA 1
ATOM 648 C C . GLY A 1 82 ? -15.890 -7.764 -14.397 1.00 78.81 82 GLY A C 1
ATOM 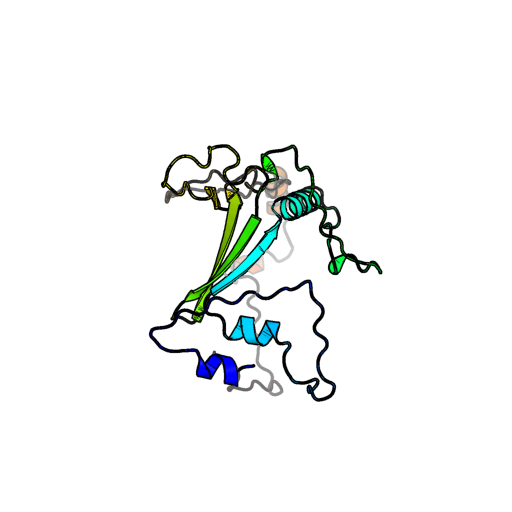649 O O . GLY A 1 82 ? -14.672 -7.920 -14.370 1.00 78.81 82 GLY A O 1
ATOM 650 N N . VAL A 1 83 ? -16.456 -6.617 -14.778 1.00 72.75 83 VAL A N 1
ATOM 651 C CA . VAL A 1 83 ? -15.694 -5.392 -15.051 1.00 72.75 83 VAL A CA 1
ATOM 652 C C . VAL A 1 83 ? -15.711 -4.526 -13.799 1.00 72.75 83 VAL A C 1
ATOM 654 O O . VAL A 1 83 ? -16.775 -4.119 -13.332 1.00 72.75 83 VAL A O 1
ATOM 657 N N . LEU A 1 84 ? -14.529 -4.212 -13.271 1.00 71.31 84 LEU A N 1
ATOM 658 C CA . LEU A 1 84 ? -14.388 -3.264 -12.172 1.00 71.31 84 LEU A CA 1
ATOM 659 C C . LEU A 1 84 ? -14.612 -1.846 -12.699 1.00 71.31 84 LEU A C 1
ATOM 661 O O . LEU A 1 84 ? -13.804 -1.308 -13.453 1.00 71.31 84 LEU A O 1
ATOM 665 N N . VAL A 1 85 ? -15.720 -1.232 -12.294 1.00 72.31 85 VAL A N 1
ATOM 666 C CA . VAL A 1 85 ? -15.994 0.180 -12.566 1.00 72.31 85 VAL A CA 1
ATOM 667 C C . VAL A 1 85 ? -15.763 0.954 -11.280 1.00 72.31 85 VAL A C 1
ATOM 669 O O . VAL A 1 85 ? -16.432 0.717 -10.274 1.00 72.31 85 VAL A O 1
ATOM 672 N N . GLY A 1 86 ? -14.815 1.892 -11.311 1.00 66.56 86 GLY A N 1
ATOM 673 C CA . GLY A 1 86 ? -14.562 2.784 -10.187 1.00 66.56 86 GLY A CA 1
ATOM 674 C C . GLY A 1 86 ? -15.823 3.576 -9.854 1.00 66.56 86 GLY A C 1
ATOM 675 O O . GLY A 1 86 ? -16.243 4.444 -10.623 1.00 66.56 86 GLY A O 1
ATOM 676 N N . LEU A 1 87 ? -16.446 3.279 -8.713 1.00 63.94 87 LEU A N 1
ATOM 677 C CA . LEU A 1 87 ? -17.598 4.040 -8.257 1.00 63.94 87 LEU A CA 1
ATOM 678 C C . LEU A 1 87 ? -17.100 5.427 -7.839 1.00 63.94 87 LEU A C 1
ATOM 680 O O . LEU A 1 87 ? -16.404 5.566 -6.831 1.00 63.94 87 LEU A O 1
ATOM 684 N N . LYS A 1 88 ? -17.476 6.471 -8.584 1.00 58.25 88 LYS A N 1
ATOM 685 C CA . LYS A 1 88 ? -17.365 7.853 -8.105 1.00 58.25 88 LYS A CA 1
ATOM 686 C C . LYS A 1 88 ? -18.424 8.034 -7.019 1.00 58.25 88 LYS A C 1
ATOM 688 O O . LYS A 1 88 ? -19.523 8.512 -7.280 1.00 58.25 88 LYS A O 1
ATOM 693 N N . GLY A 1 89 ? -18.135 7.507 -5.831 1.00 53.94 89 GLY A N 1
ATOM 694 C CA . GLY A 1 89 ? -19.056 7.529 -4.708 1.00 53.94 89 GLY A CA 1
ATOM 695 C C . GLY A 1 89 ? -19.410 8.968 -4.355 1.00 53.94 89 GLY A C 1
ATOM 696 O O . GLY A 1 89 ? -18.523 9.792 -4.152 1.00 53.94 89 GLY A O 1
ATOM 697 N N . ASP A 1 90 ? -20.706 9.253 -4.264 1.00 54.09 90 ASP A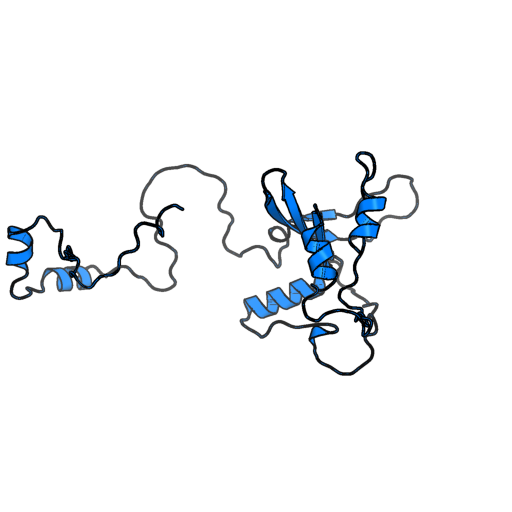 N 1
ATOM 698 C CA . ASP A 1 90 ? -21.234 10.449 -3.610 1.00 54.09 90 ASP A CA 1
ATOM 699 C C . ASP A 1 90 ? -21.027 10.278 -2.094 1.00 54.09 90 ASP A C 1
ATOM 701 O O . ASP A 1 90 ? -21.912 9.856 -1.346 1.00 54.09 90 ASP A O 1
ATOM 705 N N . THR A 1 91 ? -19.786 10.455 -1.640 1.00 55.66 91 THR A N 1
ATOM 706 C CA . THR A 1 91 ? -19.402 10.337 -0.233 1.00 55.66 91 THR A CA 1
ATOM 707 C C . THR A 1 91 ? -19.852 11.598 0.498 1.00 55.66 91 THR A C 1
ATOM 709 O O . THR A 1 91 ? -19.101 12.545 0.697 1.00 55.66 91 THR A O 1
ATOM 712 N N . LYS A 1 92 ? -21.123 11.626 0.903 1.00 54.75 92 LYS A N 1
ATOM 713 C CA . LYS A 1 92 ? -21.737 12.768 1.606 1.00 54.75 92 LYS A CA 1
ATOM 714 C C . LYS A 1 92 ? -21.145 13.050 2.994 1.00 54.75 92 LYS A C 1
ATOM 716 O O . LYS A 1 92 ? -21.401 14.107 3.557 1.00 54.75 92 LYS A O 1
ATOM 721 N N . SER A 1 93 ? -20.368 12.121 3.552 1.00 58.47 93 SER A N 1
ATOM 722 C CA . SER A 1 93 ? -19.755 12.253 4.875 1.00 58.47 93 SER A CA 1
ATOM 723 C C . SER A 1 93 ? -18.280 12.627 4.732 1.00 58.47 93 SER A C 1
ATOM 725 O O . SER A 1 93 ? -17.491 11.836 4.212 1.00 58.47 93 SER A O 1
ATOM 727 N N . GLY A 1 94 ? -17.921 13.828 5.200 1.00 62.09 94 GLY A N 1
ATOM 728 C CA . GLY A 1 94 ? -16.558 14.381 5.168 1.00 62.09 94 GLY A CA 1
ATOM 729 C C . GLY A 1 94 ? -15.497 13.434 5.735 1.00 62.09 94 GLY A C 1
ATOM 730 O O . GLY A 1 94 ? -14.405 13.344 5.187 1.00 62.09 94 GLY A O 1
ATOM 731 N N . ASP A 1 95 ? -15.866 12.644 6.744 1.00 61.59 95 ASP A N 1
ATOM 732 C CA . ASP A 1 95 ? -14.968 11.718 7.448 1.00 61.59 95 ASP A CA 1
ATOM 733 C C . ASP A 1 95 ? -14.476 10.532 6.597 1.00 61.59 95 ASP A C 1
ATOM 735 O O . ASP A 1 95 ? -13.522 9.859 6.970 1.00 61.59 95 ASP A O 1
ATOM 739 N N . TYR A 1 96 ? -15.101 10.265 5.443 1.00 68.94 96 TYR A N 1
ATOM 740 C CA . TYR A 1 96 ? -14.673 9.202 4.519 1.00 68.94 96 TYR A CA 1
ATOM 741 C C . TYR A 1 96 ? -13.871 9.733 3.326 1.00 68.94 96 TYR A C 1
ATOM 743 O O . TYR A 1 96 ? -13.491 8.957 2.446 1.00 68.94 96 TYR A O 1
ATOM 751 N N . HIS A 1 97 ? -13.620 11.045 3.263 1.00 74.12 97 HIS A N 1
ATOM 752 C CA . HIS A 1 97 ? -12.765 11.634 2.238 1.00 74.12 97 HIS A CA 1
ATOM 753 C C . HIS A 1 97 ? -11.311 11.554 2.681 1.00 74.12 97 HIS A C 1
ATOM 755 O O . HIS A 1 97 ? -10.820 12.388 3.439 1.00 74.12 97 HIS A O 1
ATOM 761 N N . GLY A 1 98 ? -10.605 10.545 2.182 1.00 82.25 98 GLY A N 1
ATOM 762 C CA . GLY A 1 98 ? -9.176 10.426 2.410 1.00 82.25 98 GLY A CA 1
ATOM 763 C C . GLY A 1 98 ? -8.551 9.207 1.751 1.00 82.25 98 GLY A C 1
ATOM 764 O O . GLY A 1 98 ? -9.231 8.272 1.318 1.00 82.25 98 GLY A O 1
ATOM 765 N N . VAL A 1 99 ? -7.229 9.241 1.697 1.00 89.44 99 VAL A N 1
ATOM 766 C CA . VAL A 1 99 ? -6.368 8.148 1.258 1.00 89.44 99 VAL A CA 1
ATOM 767 C C . VAL A 1 99 ? -5.470 7.789 2.431 1.00 89.44 99 VAL A C 1
ATOM 769 O O . VAL A 1 99 ? -4.897 8.673 3.064 1.00 89.44 99 VAL A O 1
ATOM 772 N N . VAL A 1 100 ? -5.370 6.504 2.733 1.00 91.94 100 VAL A N 1
ATOM 773 C CA . VAL A 1 100 ? -4.383 5.974 3.667 1.00 91.94 100 VAL A CA 1
ATOM 774 C C . VAL A 1 100 ? -3.125 5.656 2.868 1.00 91.94 100 VAL A C 1
ATOM 776 O O . VAL A 1 100 ? -3.187 5.020 1.815 1.00 91.94 100 VAL A O 1
ATOM 779 N N . VAL A 1 101 ? -1.992 6.148 3.351 1.00 93.75 101 VAL A N 1
ATOM 780 C CA . VAL A 1 101 ? -0.672 5.948 2.766 1.00 93.75 101 VAL A CA 1
ATOM 781 C C . VAL A 1 101 ? 0.143 5.127 3.747 1.00 93.75 101 VAL A C 1
ATOM 783 O O . VAL A 1 101 ? 0.555 5.635 4.787 1.00 93.75 101 VAL A O 1
ATOM 786 N N . GLU A 1 102 ? 0.373 3.866 3.413 1.00 94.50 102 GLU A N 1
ATOM 787 C CA . GLU A 1 102 ? 1.382 3.049 4.080 1.00 94.50 102 GLU A CA 1
ATOM 788 C C . GLU A 1 102 ? 2.729 3.372 3.435 1.00 94.50 102 GLU A C 1
ATOM 790 O O . GLU A 1 102 ? 2.929 3.214 2.227 1.00 94.50 102 GLU A O 1
ATOM 795 N N . MET A 1 103 ? 3.638 3.893 4.244 1.00 94.12 103 MET A N 1
ATOM 796 C CA . MET A 1 103 ? 4.921 4.413 3.814 1.00 94.12 103 MET A CA 1
ATOM 797 C C . MET A 1 103 ? 6.039 3.564 4.391 1.00 94.12 103 MET A C 1
ATOM 799 O O . MET A 1 103 ? 6.225 3.530 5.599 1.00 94.12 103 MET A O 1
ATOM 803 N N . GLU A 1 104 ? 6.828 2.942 3.524 1.00 94.88 104 GLU A N 1
ATOM 804 C CA . GLU A 1 104 ? 8.003 2.152 3.883 1.00 94.88 104 GLU A CA 1
ATOM 805 C C . GLU A 1 104 ? 9.257 2.844 3.326 1.00 94.88 104 GLU A C 1
ATOM 807 O O . GLU A 1 104 ? 9.476 2.862 2.115 1.00 94.88 104 GLU A O 1
ATOM 812 N N . ILE A 1 105 ? 10.098 3.420 4.192 1.00 93.75 105 ILE A N 1
ATOM 813 C CA . ILE A 1 105 ? 11.412 3.966 3.810 1.00 93.75 105 ILE A CA 1
ATOM 814 C C . ILE A 1 105 ? 12.518 3.002 4.213 1.00 93.75 105 ILE A C 1
ATOM 816 O O . ILE A 1 105 ? 12.622 2.605 5.373 1.00 93.75 105 ILE A O 1
ATOM 820 N N . ARG A 1 106 ? 13.447 2.735 3.297 1.00 91.44 106 ARG A N 1
ATOM 821 C CA . ARG A 1 106 ? 14.671 1.981 3.582 1.00 91.44 106 ARG A CA 1
ATOM 822 C C . ARG A 1 106 ? 15.819 2.914 3.935 1.00 91.44 106 ARG A C 1
ATOM 824 O O . ARG A 1 106 ? 16.204 3.786 3.156 1.00 91.44 106 ARG A O 1
ATOM 831 N N . ARG A 1 107 ? 16.375 2.741 5.136 1.00 87.88 107 ARG A N 1
ATOM 832 C CA . ARG A 1 107 ? 17.528 3.518 5.606 1.00 87.88 107 ARG A CA 1
ATOM 833 C C . ARG A 1 107 ? 18.818 2.965 5.007 1.00 87.88 107 ARG A C 1
ATOM 835 O O . ARG A 1 107 ? 18.899 1.808 4.608 1.00 87.88 107 ARG A O 1
ATOM 842 N N . ARG A 1 108 ? 19.879 3.777 5.042 1.00 86.19 108 ARG A N 1
ATOM 843 C CA . ARG A 1 108 ? 21.230 3.358 4.623 1.00 86.19 108 ARG A CA 1
ATOM 844 C C . ARG A 1 108 ? 21.773 2.159 5.415 1.00 86.19 108 ARG A C 1
ATOM 846 O O . ARG A 1 108 ? 22.658 1.481 4.922 1.00 86.19 108 ARG A O 1
ATOM 853 N N . SER A 1 109 ? 21.239 1.898 6.611 1.00 86.25 109 SER A N 1
ATOM 854 C CA . SER A 1 109 ? 21.584 0.735 7.440 1.00 86.25 109 SER A CA 1
ATOM 855 C C . SER A 1 109 ? 20.932 -0.578 6.988 1.00 86.25 109 SER A C 1
ATOM 857 O O . SER A 1 109 ? 21.146 -1.597 7.632 1.00 86.25 109 SER A O 1
ATOM 859 N N . GLY A 1 110 ? 20.081 -0.563 5.956 1.00 81.62 110 GLY A N 1
ATOM 860 C CA . GLY A 1 110 ? 19.313 -1.729 5.506 1.00 81.62 110 GLY A CA 1
ATOM 861 C C . GLY A 1 110 ? 18.011 -1.972 6.278 1.00 81.62 110 GLY A C 1
ATOM 862 O O . GLY A 1 110 ? 17.137 -2.671 5.779 1.00 81.62 110 GLY A O 1
ATOM 863 N N . ARG A 1 111 ? 17.818 -1.346 7.449 1.00 87.81 111 ARG A N 1
ATOM 864 C CA . ARG A 1 111 ? 16.541 -1.397 8.184 1.00 87.81 111 ARG A CA 1
ATOM 865 C C . ARG A 1 111 ? 15.477 -0.538 7.491 1.00 87.81 111 ARG A C 1
ATOM 867 O O . ARG A 1 111 ? 15.750 0.609 7.118 1.00 87.81 111 ARG A O 1
ATOM 874 N N . SER A 1 112 ? 14.266 -1.072 7.362 1.00 89.06 112 SER A N 1
ATOM 875 C CA . SER A 1 112 ? 13.090 -0.330 6.905 1.00 89.06 112 SER A CA 1
ATOM 876 C C . SER A 1 112 ? 12.381 0.359 8.077 1.00 89.06 112 SER A C 1
ATOM 878 O O . SER A 1 112 ? 12.437 -0.089 9.221 1.00 89.06 112 SER A O 1
ATOM 880 N N . MET A 1 113 ? 11.754 1.496 7.792 1.00 91.19 113 MET A N 1
ATOM 881 C CA . MET A 1 113 ? 10.847 2.215 8.681 1.00 91.19 113 MET A CA 1
ATOM 882 C C . MET A 1 113 ? 9.493 2.282 7.984 1.00 91.19 113 MET A C 1
ATOM 884 O O . MET A 1 113 ? 9.418 2.835 6.886 1.00 91.19 113 MET A O 1
ATOM 888 N N . ALA A 1 114 ? 8.466 1.711 8.608 1.00 91.62 114 ALA A N 1
ATOM 889 C CA . ALA A 1 114 ? 7.105 1.699 8.095 1.00 91.62 114 ALA A CA 1
ATOM 890 C C . ALA A 1 114 ? 6.211 2.581 8.971 1.00 91.62 114 ALA A C 1
ATOM 892 O O . ALA A 1 114 ? 6.233 2.443 10.190 1.00 91.62 114 ALA A O 1
ATOM 893 N N . GLU A 1 115 ? 5.451 3.480 8.354 1.00 92.94 115 GLU A N 1
ATOM 894 C CA . GLU A 1 115 ? 4.493 4.357 9.028 1.00 92.94 115 GLU A CA 1
ATOM 895 C C . GLU A 1 115 ? 3.228 4.513 8.187 1.00 92.94 115 GLU A C 1
ATOM 897 O O . GLU A 1 115 ? 3.287 4.572 6.958 1.00 92.94 115 GLU A O 1
ATOM 902 N N . ASN A 1 116 ? 2.080 4.620 8.853 1.00 93.12 116 ASN A N 1
ATOM 903 C CA . ASN A 1 116 ? 0.782 4.736 8.194 1.00 93.12 116 ASN A CA 1
ATOM 904 C C . ASN A 1 116 ? 0.206 6.134 8.391 1.00 93.12 116 ASN A C 1
ATOM 906 O O . ASN A 1 116 ? -0.028 6.566 9.519 1.00 93.12 116 ASN A O 1
ATOM 910 N N . PHE A 1 117 ? -0.091 6.820 7.292 1.00 92.38 117 PHE A N 1
ATOM 911 C CA . PHE A 1 117 ? -0.623 8.179 7.296 1.00 92.38 117 PHE A CA 1
ATOM 912 C C . PHE A 1 117 ? -2.014 8.233 6.681 1.00 92.38 117 PHE A C 1
ATOM 914 O O . PHE A 1 117 ? -2.321 7.507 5.741 1.00 92.38 117 PHE A O 1
ATOM 921 N N . VAL A 1 118 ? -2.845 9.153 7.158 1.00 91.06 118 VAL A N 1
ATOM 922 C CA . VAL A 1 118 ? -4.112 9.511 6.521 1.00 91.06 118 VAL A CA 1
ATOM 923 C C . VAL A 1 118 ? -3.951 10.871 5.863 1.00 91.06 118 VAL A C 1
ATOM 925 O O . VAL A 1 118 ? -3.592 11.857 6.506 1.00 91.06 118 VAL A O 1
ATOM 928 N N . VAL A 1 119 ? -4.246 10.930 4.569 1.00 89.31 119 VAL A N 1
ATOM 929 C CA . VAL A 1 119 ? -4.241 12.148 3.765 1.00 89.31 119 VAL A CA 1
ATOM 930 C C . VAL A 1 119 ? -5.678 12.477 3.395 1.00 89.31 119 VAL A C 1
ATOM 932 O O . VAL A 1 119 ? -6.310 11.773 2.610 1.00 89.31 119 VAL A O 1
ATOM 935 N N . SER A 1 120 ? -6.200 13.568 3.949 1.00 84.44 120 SER A N 1
ATOM 936 C CA . SER A 1 120 ? -7.543 14.063 3.631 1.00 84.44 120 SER A CA 1
ATOM 937 C C . SER A 1 120 ? -7.459 15.283 2.703 1.00 84.44 120 SER A C 1
ATOM 939 O O . SER A 1 120 ? -6.688 16.218 2.972 1.00 84.44 120 SER A O 1
ATOM 941 N N . PRO A 1 121 ? -8.221 15.310 1.593 1.00 76.94 121 PRO A N 1
ATOM 942 C CA . PRO A 1 121 ? -8.326 16.503 0.770 1.00 76.94 121 PRO A CA 1
ATOM 943 C C . PRO A 1 121 ? -9.077 17.594 1.548 1.00 76.94 121 PRO A C 1
ATOM 945 O O . PRO A 1 121 ? -10.131 17.350 2.132 1.00 76.94 121 PRO A O 1
ATOM 948 N N . GLN A 1 122 ? -8.555 18.821 1.548 1.00 68.38 122 GLN A N 1
ATOM 949 C CA . GLN A 1 122 ? -9.267 19.980 2.092 1.00 68.38 122 GLN A CA 1
ATOM 950 C C . GLN A 1 122 ? -10.411 20.350 1.135 1.00 68.38 122 GLN A C 1
ATOM 952 O O . GLN A 1 122 ? -10.221 21.086 0.168 1.00 68.38 122 GLN A O 1
ATOM 957 N N . VAL A 1 123 ? -11.611 19.823 1.378 1.00 58.91 123 VAL A N 1
ATOM 958 C CA . VAL A 1 123 ? -12.817 20.228 0.647 1.00 58.91 123 VAL A CA 1
ATOM 959 C C . VAL A 1 123 ? -13.357 21.499 1.305 1.00 58.91 123 VAL A C 1
ATOM 961 O O . VAL A 1 123 ? -13.938 21.427 2.383 1.00 58.91 123 VAL A O 1
ATOM 964 N N . GLY A 1 124 ? -13.152 22.667 0.680 1.00 56.53 124 GLY A N 1
ATOM 965 C CA . GLY A 1 124 ? -13.878 23.881 1.082 1.00 56.53 124 GLY A CA 1
ATOM 966 C C . GLY A 1 124 ? -13.139 25.219 1.154 1.00 56.53 124 GLY A C 1
ATOM 967 O O . GLY A 1 124 ? -13.592 26.073 1.910 1.00 56.53 124 GLY A O 1
ATOM 968 N N . GLN A 1 125 ? -12.075 25.480 0.383 1.00 45.75 125 GLN A N 1
ATOM 969 C CA . GLN A 1 125 ? -11.673 26.872 0.112 1.00 45.75 125 GLN A CA 1
ATOM 970 C C . GLN A 1 125 ? -11.403 27.116 -1.375 1.00 45.75 125 GLN A C 1
ATOM 972 O O . GLN A 1 125 ? -10.657 26.395 -2.027 1.00 45.75 125 GLN A O 1
ATOM 977 N N . SER A 1 126 ? -12.093 28.140 -1.875 1.00 43.56 126 SER A N 1
ATOM 978 C CA . SER A 1 126 ? -12.109 28.675 -3.235 1.00 43.56 126 SER A CA 1
ATOM 979 C C . SER A 1 126 ? -10.739 28.707 -3.926 1.00 43.56 126 SER A C 1
ATOM 981 O O . SER A 1 126 ? -9.743 29.109 -3.325 1.00 43.56 126 SER A O 1
ATOM 983 N N . ILE A 1 127 ? -10.731 28.392 -5.228 1.00 48.34 127 ILE A N 1
ATOM 984 C CA . ILE A 1 127 ? -9.617 28.516 -6.194 1.00 48.34 127 ILE A CA 1
ATOM 985 C C . ILE A 1 127 ? -9.341 30.007 -6.501 1.00 48.34 127 ILE A C 1
ATOM 987 O O . ILE A 1 127 ? -9.233 30.446 -7.639 1.00 48.34 127 ILE A O 1
ATOM 991 N N . THR A 1 128 ? -9.270 30.844 -5.473 1.00 44.47 128 THR A N 1
ATOM 992 C CA . THR A 1 128 ? -9.007 32.279 -5.599 1.00 44.47 128 THR A CA 1
ATOM 993 C C . THR A 1 128 ? -8.017 32.683 -4.525 1.00 44.47 128 THR A C 1
ATOM 995 O O . THR A 1 128 ? -8.386 33.296 -3.528 1.00 44.47 128 THR A O 1
ATOM 998 N N . THR A 1 129 ? -6.774 32.238 -4.688 1.00 40.03 129 THR A N 1
ATOM 999 C CA . THR A 1 129 ? -5.515 32.892 -4.283 1.00 40.03 129 THR A CA 1
ATOM 1000 C C . THR A 1 129 ? -4.392 31.859 -4.330 1.00 40.03 129 THR A C 1
ATOM 1002 O O . THR A 1 129 ? -4.562 30.692 -3.998 1.00 40.03 129 THR A O 1
ATOM 1005 N N . THR A 1 130 ? -3.236 32.301 -4.801 1.00 45.00 130 THR A N 1
ATOM 1006 C CA . THR A 1 130 ? -2.000 31.573 -5.121 1.00 45.00 130 THR A CA 1
ATOM 1007 C C . THR A 1 130 ? -1.268 30.996 -3.901 1.00 45.00 130 THR A C 1
ATOM 1009 O O . THR A 1 130 ? -0.046 31.067 -3.809 1.00 45.00 130 THR A O 1
ATOM 1012 N N . SER A 1 131 ? -1.995 30.419 -2.947 1.00 43.38 131 SER A N 1
ATOM 1013 C CA . SER A 1 131 ? -1.426 29.715 -1.803 1.00 43.38 131 SER A CA 1
ATOM 1014 C C . SER A 1 131 ? -2.021 28.314 -1.773 1.00 43.38 131 SER A C 1
ATOM 1016 O O . SER A 1 131 ? -3.176 28.124 -1.398 1.00 43.38 131 SER A O 1
ATOM 1018 N N . ALA A 1 132 ? -1.245 27.340 -2.251 1.00 46.31 132 ALA A N 1
ATOM 1019 C CA . ALA A 1 132 ? -1.589 25.928 -2.213 1.00 46.31 132 ALA A CA 1
ATOM 1020 C C . ALA A 1 132 ? -1.750 25.489 -0.749 1.00 46.31 132 ALA A C 1
ATOM 1022 O O . ALA A 1 132 ? -0.789 25.090 -0.095 1.00 46.31 132 ALA A O 1
ATOM 1023 N N . LYS A 1 133 ? -2.963 25.615 -0.204 1.00 52.66 133 LYS A N 1
ATOM 1024 C CA . LYS A 1 133 ? -3.311 25.053 1.101 1.00 52.66 133 LYS A CA 1
ATOM 1025 C C . LYS A 1 133 ? -3.299 23.535 0.952 1.00 52.66 133 LYS A C 1
ATOM 1027 O O . LYS A 1 133 ? -4.159 22.968 0.283 1.00 52.66 133 LYS A O 1
ATOM 1032 N N . GLY A 1 134 ? -2.249 22.918 1.490 1.00 60.88 134 GLY A N 1
ATOM 1033 C CA . GLY A 1 134 ? -1.967 21.492 1.352 1.00 60.88 134 GLY A CA 1
ATOM 1034 C C . GLY A 1 134 ? -3.052 20.596 1.950 1.00 60.88 134 GLY A C 1
ATOM 1035 O O . GLY A 1 134 ? -3.854 21.014 2.784 1.00 60.88 134 GLY A O 1
ATOM 1036 N N . SER A 1 135 ? -3.062 19.338 1.514 1.00 73.69 135 SER A N 1
ATOM 1037 C CA . SER A 1 135 ? -3.825 18.260 2.145 1.00 73.69 135 SER A CA 1
ATOM 1038 C C . SER A 1 135 ? -3.467 18.133 3.628 1.00 73.69 135 SER A C 1
ATOM 1040 O O . SER A 1 135 ? -2.295 18.254 3.989 1.00 73.69 135 SER A O 1
ATOM 1042 N N . LYS A 1 136 ? -4.453 17.842 4.485 1.00 82.88 136 LYS A N 1
ATOM 1043 C CA . LYS A 1 136 ? -4.189 17.565 5.903 1.00 82.88 136 LYS A CA 1
ATOM 1044 C C . LYS A 1 136 ? -3.681 16.128 6.027 1.00 82.88 136 LYS A C 1
ATOM 1046 O O . LYS A 1 136 ? -4.383 15.202 5.617 1.00 82.88 136 LYS A O 1
ATOM 1051 N N . ILE A 1 137 ? -2.479 15.977 6.581 1.00 87.81 137 ILE A N 1
ATOM 1052 C CA . ILE A 1 137 ? -1.806 14.695 6.821 1.00 87.81 137 ILE A CA 1
AT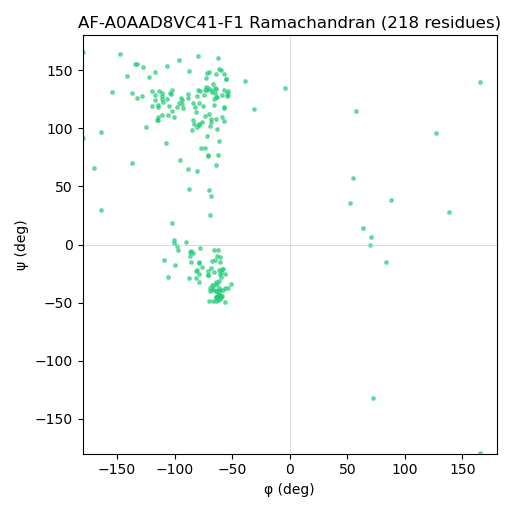OM 1053 C C . ILE A 1 137 ? -1.706 14.489 8.331 1.00 87.81 137 ILE A C 1
ATOM 1055 O O .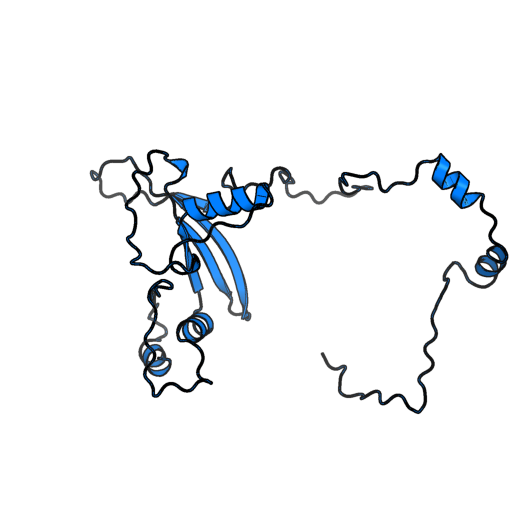 ILE A 1 137 ? -1.331 15.417 9.045 1.00 87.81 137 ILE A O 1
ATOM 1059 N N . PHE A 1 138 ? -2.070 13.304 8.804 1.00 88.69 138 PHE A N 1
ATOM 1060 C CA . PHE A 1 138 ? -1.975 12.901 10.209 1.00 88.69 138 PHE A CA 1
ATOM 1061 C C . PHE A 1 138 ? -1.694 11.397 10.300 1.00 88.69 138 PHE A C 1
ATOM 1063 O O . PHE A 1 138 ? -1.828 10.685 9.300 1.00 88.69 138 PHE A O 1
ATOM 1070 N N . LEU A 1 139 ? -1.252 10.915 11.460 1.00 90.62 139 LEU A N 1
ATOM 1071 C CA . LEU A 1 139 ? -0.914 9.501 11.643 1.00 90.62 139 LEU A CA 1
ATOM 1072 C C . LEU A 1 139 ? -2.197 8.653 11.674 1.00 90.62 139 LEU A C 1
ATOM 1074 O O . LEU A 1 139 ? -3.236 9.109 12.152 1.00 90.62 139 LEU A O 1
ATOM 1078 N N . LEU A 1 140 ? -2.150 7.409 11.190 1.00 87.75 140 LEU A N 1
ATOM 1079 C CA . LEU A 1 140 ? -3.323 6.524 11.194 1.00 87.75 140 LEU A CA 1
ATOM 1080 C C . LEU A 1 140 ? -3.875 6.322 12.612 1.00 87.75 140 LEU A C 1
ATOM 1082 O O . LEU A 1 140 ? -5.087 6.349 12.791 1.00 87.75 140 LEU A O 1
ATOM 1086 N N . SER A 1 141 ? -3.009 6.201 13.620 1.00 86.44 141 SER A N 1
ATOM 1087 C CA . SER A 1 141 ? -3.406 6.031 15.026 1.00 86.44 141 SER A CA 1
ATOM 1088 C C . SER A 1 141 ? -4.076 7.263 15.646 1.00 86.44 141 SER A C 1
ATOM 1090 O O . SER A 1 141 ? -4.806 7.124 16.623 1.00 86.44 141 SER A O 1
ATOM 1092 N N . GLU A 1 142 ? -3.885 8.458 15.081 1.00 85.44 142 GLU A N 1
ATOM 1093 C CA . GLU A 1 142 ? -4.566 9.682 15.530 1.00 85.44 142 GLU A CA 1
ATOM 1094 C C . GLU A 1 142 ? -6.008 9.763 15.010 1.00 85.44 142 GLU A C 1
ATOM 1096 O O . GLU A 1 142 ? -6.810 10.570 15.486 1.00 85.44 142 GLU A O 1
ATOM 1101 N N . HIS A 1 143 ? -6.365 8.947 14.016 1.00 82.50 143 HIS A N 1
ATOM 1102 C CA . HIS A 1 143 ? -7.719 8.917 13.490 1.00 82.50 143 HIS A CA 1
ATOM 1103 C C . HIS A 1 143 ? -8.672 8.261 14.509 1.00 82.50 143 HIS A C 1
ATOM 1105 O O . HIS A 1 143 ? -8.403 7.150 14.967 1.00 82.50 143 HIS A O 1
ATOM 1111 N N . PRO A 1 144 ? -9.846 8.852 14.802 1.00 81.56 144 PRO A N 1
ATOM 1112 C CA . PRO A 1 144 ? -10.731 8.393 15.880 1.00 81.56 144 PRO A CA 1
ATOM 1113 C C . PRO A 1 144 ? -11.233 6.949 15.729 1.00 81.56 144 PRO A C 1
ATOM 1115 O O . PRO A 1 144 ? -11.596 6.319 16.713 1.00 81.56 144 PRO A O 1
ATOM 1118 N N . VAL A 1 145 ? -11.269 6.412 14.505 1.00 81.00 145 VAL A N 1
ATOM 1119 C CA . VAL A 1 145 ? -11.675 5.015 14.242 1.00 81.00 145 VAL A CA 1
ATOM 1120 C C . VAL A 1 145 ? -10.556 4.005 14.536 1.00 81.00 145 VAL A C 1
ATOM 1122 O O . VAL A 1 145 ? -10.843 2.838 14.789 1.00 81.00 145 VAL A O 1
ATOM 1125 N N . PHE A 1 146 ? -9.298 4.443 14.475 1.00 82.56 146 PHE A N 1
ATOM 1126 C CA . PHE A 1 146 ? -8.112 3.592 14.607 1.00 82.56 146 PHE A CA 1
ATOM 1127 C C . PHE A 1 146 ? -7.359 3.822 15.919 1.00 82.56 146 PHE A C 1
ATOM 1129 O O . PHE A 1 146 ? -6.502 3.015 16.268 1.00 82.56 146 PHE A O 1
ATOM 1136 N N . ALA A 1 147 ? -7.669 4.898 16.645 1.00 80.00 147 ALA A N 1
ATOM 1137 C CA . ALA A 1 147 ? -7.164 5.111 17.987 1.00 80.00 147 ALA A CA 1
ATOM 1138 C C . ALA A 1 147 ? -7.552 3.914 18.867 1.00 80.00 147 ALA A C 1
ATOM 1140 O O . ALA A 1 147 ? -8.738 3.629 19.060 1.00 80.00 147 ALA A O 1
ATOM 1141 N N . SER A 1 148 ? -6.552 3.205 19.392 1.00 68.19 148 SER A N 1
ATOM 1142 C CA . SER A 1 148 ? -6.770 2.176 20.404 1.00 68.19 148 SER A CA 1
ATOM 1143 C C . SER A 1 148 ? -7.532 2.803 21.565 1.00 68.19 148 SER A C 1
ATOM 1145 O O . SER A 1 148 ? -7.102 3.818 22.112 1.00 68.19 148 SER A O 1
ATOM 1147 N N . SER A 1 149 ? -8.649 2.206 21.978 1.00 58.94 149 SER A N 1
ATOM 1148 C CA . SER A 1 149 ? -9.474 2.698 23.090 1.00 58.94 149 SER A CA 1
ATOM 1149 C C . SER A 1 149 ? -8.811 2.548 24.474 1.00 58.94 149 SER A C 1
ATOM 1151 O O . SER A 1 149 ? -9.509 2.455 25.474 1.00 58.94 149 SER A O 1
ATOM 1153 N N . GLY A 1 150 ? -7.479 2.512 24.548 1.00 51.44 150 GLY A N 1
ATOM 1154 C CA . GLY A 1 150 ? -6.707 2.250 25.762 1.00 51.44 150 GLY A CA 1
ATOM 1155 C C . GLY A 1 150 ? -5.219 2.523 25.558 1.00 51.44 150 GLY A C 1
ATOM 1156 O O . GLY A 1 150 ? -4.417 1.600 25.544 1.00 51.44 150 GLY A O 1
ATOM 1157 N N . GLY A 1 151 ? -4.851 3.786 25.328 1.00 44.41 151 GLY A N 1
ATOM 1158 C CA . GLY A 1 151 ? -3.456 4.145 25.060 1.00 44.41 151 GLY A CA 1
ATOM 1159 C C . GLY A 1 151 ? -3.117 5.626 25.193 1.00 44.41 151 GLY A C 1
ATOM 1160 O O . GLY A 1 151 ? -2.217 6.102 24.512 1.00 44.41 151 GLY A O 1
ATOM 1161 N N . SER A 1 152 ? -3.799 6.377 26.061 1.00 41.28 152 SER A N 1
ATOM 1162 C CA . SER A 1 152 ? -3.237 7.631 26.586 1.00 41.28 152 SER A CA 1
ATOM 1163 C C . SER A 1 152 ? -2.256 7.311 27.720 1.00 41.28 152 SER A C 1
ATOM 1165 O O . SER A 1 152 ? -2.486 7.669 28.867 1.00 41.28 152 SER A O 1
ATOM 1167 N N . GLY A 1 153 ? -1.177 6.598 27.392 1.00 39.09 153 GLY A N 1
ATOM 1168 C CA . GLY A 1 153 ? -0.026 6.365 28.263 1.00 39.09 153 GLY A CA 1
ATOM 1169 C C . GLY A 1 153 ? 1.143 7.184 27.740 1.00 39.09 153 GLY A C 1
ATOM 1170 O O . GLY A 1 153 ? 1.900 6.737 26.882 1.00 39.09 153 GLY A O 1
ATOM 1171 N N . ALA A 1 154 ? 1.219 8.432 28.190 1.00 38.88 154 ALA A N 1
ATOM 1172 C CA . ALA A 1 154 ? 2.324 9.324 27.902 1.00 38.88 154 ALA A CA 1
ATOM 1173 C C . ALA A 1 154 ? 3.651 8.738 28.410 1.00 38.88 154 ALA A C 1
ATOM 1175 O O . ALA A 1 154 ? 3.707 8.047 29.422 1.00 38.88 154 ALA A O 1
ATOM 1176 N N . THR A 1 155 ? 4.725 9.095 27.716 1.00 40.44 155 THR A N 1
ATOM 1177 C CA . THR A 1 155 ? 6.111 9.076 28.193 1.00 40.44 155 THR A CA 1
ATOM 1178 C C . THR A 1 155 ? 6.231 9.342 29.702 1.00 40.44 155 THR A C 1
ATOM 1180 O O . THR A 1 155 ? 5.946 10.454 30.149 1.00 40.44 155 THR A O 1
ATOM 1183 N N . GLY A 1 156 ? 6.721 8.364 30.464 1.00 33.44 156 GLY A N 1
ATOM 1184 C CA . GLY A 1 156 ? 7.022 8.518 31.885 1.00 33.44 156 GLY A CA 1
ATOM 1185 C C . GLY A 1 156 ? 7.923 7.394 32.383 1.00 33.44 156 GLY A C 1
ATOM 1186 O O . GLY A 1 156 ? 7.453 6.313 32.701 1.00 33.44 156 GLY A O 1
ATOM 1187 N N . PHE A 1 157 ? 9.228 7.657 32.442 1.00 39.22 157 PHE A N 1
ATOM 1188 C CA . PHE A 1 157 ? 10.145 6.905 33.294 1.00 39.22 157 PHE A CA 1
ATOM 1189 C C . PHE A 1 157 ? 9.770 7.191 34.756 1.00 39.22 157 PHE A C 1
ATOM 1191 O O . PHE A 1 157 ? 9.822 8.351 35.168 1.00 39.22 157 PHE A O 1
ATOM 1198 N N . GLY A 1 158 ? 9.405 6.166 35.525 1.00 32.53 158 GLY A N 1
ATOM 1199 C CA . GLY A 1 158 ? 9.063 6.299 36.942 1.00 32.53 158 GLY A CA 1
ATOM 1200 C C . GLY A 1 158 ? 8.700 4.960 37.578 1.00 32.53 158 GLY A C 1
ATOM 1201 O O . GLY A 1 158 ? 7.562 4.535 37.492 1.00 32.53 158 GLY A O 1
ATOM 1202 N N . ASP A 1 159 ? 9.726 4.326 38.140 1.00 35.28 159 ASP A N 1
ATOM 1203 C CA . ASP A 1 159 ? 9.772 3.398 39.281 1.00 35.28 159 ASP A CA 1
ATOM 1204 C C . ASP A 1 159 ? 8.464 3.121 40.063 1.00 35.28 159 ASP A C 1
ATOM 1206 O O . ASP A 1 159 ? 7.795 4.059 40.497 1.00 35.28 159 ASP A O 1
ATOM 1210 N N . GLY A 1 160 ? 8.203 1.836 40.351 1.00 36.59 160 GLY A N 1
ATOM 1211 C CA . GLY A 1 160 ? 7.385 1.410 41.497 1.00 36.59 160 GLY A CA 1
ATOM 1212 C C . GLY A 1 160 ? 6.208 0.471 41.207 1.00 36.59 160 GLY A C 1
ATOM 1213 O O . GLY A 1 160 ? 5.116 0.946 40.936 1.00 36.59 160 GLY A O 1
ATOM 1214 N N . GLU A 1 161 ? 6.463 -0.831 41.390 1.00 42.44 161 GLU A N 1
ATOM 1215 C CA . GLU A 1 161 ? 5.537 -1.909 41.809 1.00 42.44 161 GLU A CA 1
ATOM 1216 C C . GLU A 1 161 ? 4.256 -2.197 40.995 1.00 42.44 161 GLU A C 1
ATOM 1218 O O . GLU A 1 161 ? 3.286 -1.449 41.005 1.00 42.44 161 GLU A O 1
ATOM 1223 N N . ASP A 1 162 ? 4.245 -3.405 40.416 1.00 44.09 162 ASP A N 1
ATOM 1224 C CA . ASP A 1 162 ? 3.067 -4.239 40.145 1.00 44.09 162 ASP A CA 1
ATOM 1225 C C . ASP A 1 162 ? 1.927 -3.616 39.320 1.00 44.09 162 ASP A C 1
ATOM 1227 O O . ASP A 1 162 ? 0.759 -3.662 39.707 1.00 44.09 162 ASP A O 1
ATOM 1231 N N . ASP A 1 163 ? 2.232 -3.153 38.106 1.00 45.66 163 ASP A N 1
ATOM 1232 C CA . ASP A 1 163 ? 1.216 -3.086 37.048 1.00 45.66 163 ASP A CA 1
ATOM 1233 C C . ASP A 1 163 ? 0.926 -4.512 36.544 1.00 45.66 163 ASP A C 1
ATOM 1235 O O . ASP A 1 163 ? 1.483 -4.994 35.550 1.00 45.66 163 ASP A O 1
ATOM 1239 N N . GLU A 1 164 ? 0.057 -5.221 37.272 1.00 53.84 164 GLU A N 1
ATOM 1240 C CA . GLU A 1 164 ? -0.615 -6.412 36.756 1.00 53.84 164 GLU A CA 1
ATOM 1241 C C . GLU A 1 164 ? -1.297 -6.046 35.425 1.00 53.84 164 GLU A C 1
ATOM 1243 O O . GLU A 1 164 ? -2.042 -5.063 35.362 1.00 53.84 164 GLU A O 1
ATOM 1248 N N . PRO A 1 165 ? -1.084 -6.813 34.338 1.00 56.00 165 PRO A N 1
ATOM 1249 C CA . PRO A 1 165 ? -1.815 -6.576 33.103 1.00 56.00 165 PRO A CA 1
ATOM 1250 C C . PRO A 1 165 ? -3.313 -6.666 33.406 1.00 56.00 165 PRO A C 1
ATOM 1252 O O . PRO A 1 165 ? -3.736 -7.622 34.059 1.00 56.00 165 PRO A O 1
ATOM 1255 N N . GLU A 1 166 ? -4.112 -5.705 32.925 1.00 55.59 166 GLU A N 1
ATOM 1256 C CA . GLU A 1 166 ? -5.580 -5.722 33.017 1.00 55.59 166 GLU A CA 1
ATOM 1257 C C . GLU A 1 166 ? -6.144 -6.930 32.244 1.00 55.59 166 GLU A C 1
ATOM 1259 O O . GLU A 1 166 ? -6.630 -6.849 31.116 1.00 55.59 166 GLU A O 1
ATOM 1264 N N . SER A 1 167 ? -6.031 -8.103 32.853 1.00 59.53 167 SER A N 1
ATOM 1265 C CA . SER A 1 167 ? -6.589 -9.351 32.384 1.00 59.53 167 SER A CA 1
ATOM 1266 C C . SER A 1 167 ? -8.064 -9.370 32.754 1.00 59.53 167 SER A C 1
ATOM 1268 O O . SER A 1 167 ? -8.447 -9.111 33.893 1.00 59.53 167 SER A O 1
ATOM 1270 N N . THR A 1 168 ? -8.927 -9.737 31.808 1.00 65.94 168 THR A N 1
ATOM 1271 C CA . THR A 1 168 ? -10.379 -9.865 32.043 1.00 65.94 168 THR A CA 1
ATOM 1272 C C . THR A 1 168 ? -10.724 -10.994 33.029 1.00 65.94 168 THR A C 1
ATOM 1274 O O . THR A 1 168 ? -11.883 -11.192 33.389 1.00 65.94 168 THR A O 1
ATOM 1277 N N . PHE A 1 169 ? -9.715 -11.754 33.453 1.00 63.47 169 PHE A N 1
ATOM 1278 C CA . PHE A 1 169 ? -9.769 -12.797 34.459 1.00 63.47 169 PHE A CA 1
ATOM 1279 C C . PHE A 1 169 ? -8.663 -12.543 35.488 1.00 63.47 169 PHE A C 1
ATOM 1281 O O . PHE A 1 169 ? -7.494 -12.398 35.131 1.00 63.47 169 PHE A O 1
ATOM 1288 N N . ASN A 1 170 ? -9.031 -12.521 36.769 1.00 64.44 170 ASN A N 1
ATOM 1289 C CA . ASN A 1 170 ? -8.068 -12.415 37.861 1.00 64.44 170 ASN A C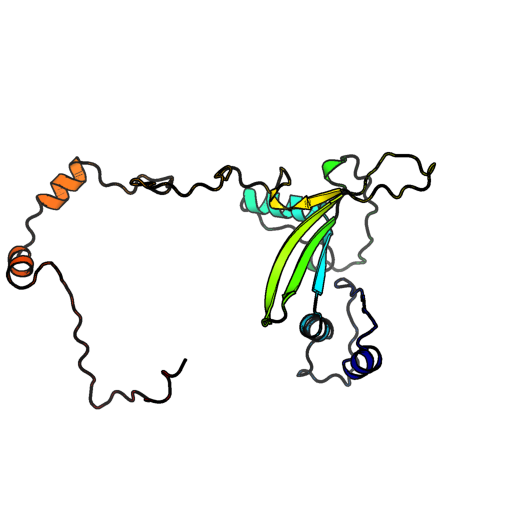A 1
ATOM 1290 C C . ASN A 1 170 ? -7.181 -13.669 37.868 1.00 64.44 170 ASN A C 1
ATOM 1292 O O . ASN A 1 170 ? -7.644 -14.760 38.202 1.00 64.44 170 ASN A O 1
ATOM 1296 N N . LEU A 1 171 ? -5.920 -13.501 37.468 1.00 66.50 171 LEU A N 1
ATOM 1297 C CA . LEU A 1 171 ? -4.881 -14.535 37.491 1.00 66.50 171 LEU A CA 1
ATOM 1298 C C . LEU A 1 171 ? -4.283 -14.739 38.890 1.00 66.50 171 LEU A C 1
ATOM 1300 O O . LEU A 1 171 ? -3.641 -15.759 39.142 1.00 66.50 171 LEU A O 1
ATOM 1304 N N . GLY A 1 172 ? -4.511 -13.791 39.800 1.00 76.56 172 GLY A N 1
ATOM 1305 C CA . GLY A 1 172 ? -4.116 -13.902 41.195 1.00 76.56 172 GLY A CA 1
ATOM 1306 C C . GLY A 1 172 ? -4.856 -15.036 41.905 1.00 76.56 172 GLY A C 1
ATOM 1307 O O . GLY A 1 172 ? -6.079 -15.176 41.813 1.00 76.56 172 GLY A O 1
ATOM 1308 N N . LEU A 1 173 ? -4.111 -15.844 42.660 1.00 72.88 173 LEU A N 1
ATOM 1309 C CA . LEU A 1 173 ? -4.712 -16.782 43.601 1.00 72.88 173 LEU A CA 1
ATOM 1310 C C . LEU A 1 173 ? -5.373 -15.984 44.724 1.00 72.88 173 LEU A C 1
ATOM 1312 O O . LEU A 1 173 ? -4.756 -15.118 45.339 1.00 72.88 173 LEU A O 1
ATOM 1316 N N . THR A 1 174 ? -6.621 -16.313 45.045 1.00 79.25 174 THR A N 1
ATOM 1317 C CA . THR A 1 174 ? -7.242 -15.779 46.261 1.00 79.25 174 THR A CA 1
ATOM 1318 C C . THR A 1 174 ? -6.449 -16.231 47.491 1.00 79.25 174 THR A C 1
ATOM 1320 O O . THR A 1 174 ? -5.884 -17.324 47.511 1.00 79.25 174 THR A O 1
ATOM 1323 N N . GLU A 1 175 ? -6.463 -15.442 48.566 1.00 78.31 175 GLU A N 1
ATOM 1324 C CA . GLU A 1 175 ? -5.747 -15.767 49.814 1.00 78.31 175 GLU A CA 1
ATOM 1325 C C . GLU A 1 175 ? -6.146 -17.140 50.397 1.00 78.31 175 GLU A C 1
ATOM 1327 O O . GLU A 1 175 ? -5.365 -17.802 51.079 1.00 78.31 175 GLU A O 1
ATOM 1332 N N . LYS A 1 176 ? -7.358 -17.615 50.081 1.00 81.06 176 LYS A N 1
ATOM 1333 C CA . LYS A 1 176 ? -7.802 -18.974 50.402 1.00 81.06 176 LYS A CA 1
ATOM 1334 C C . LYS A 1 176 ? -7.069 -20.034 49.568 1.00 81.06 176 LYS A C 1
ATOM 1336 O O . LYS A 1 176 ? -6.550 -20.984 50.135 1.00 81.06 176 LYS A O 1
ATOM 1341 N N . GLN A 1 177 ? -6.979 -19.849 48.250 1.00 81.56 177 GLN A N 1
ATOM 1342 C CA . GLN A 1 177 ? -6.266 -20.759 47.343 1.00 81.56 177 GLN A CA 1
ATOM 1343 C C . GLN A 1 177 ? -4.755 -20.775 47.598 1.00 81.56 177 GLN A C 1
ATOM 1345 O O . GLN A 1 177 ? -4.133 -21.828 47.489 1.00 81.56 177 GLN A O 1
ATOM 1350 N N . ARG A 1 178 ? -4.168 -19.630 47.969 1.00 81.81 178 ARG A N 1
ATOM 1351 C CA . ARG A 1 178 ? -2.758 -19.545 48.370 1.00 81.81 178 ARG A CA 1
ATOM 1352 C C . ARG A 1 178 ? -2.489 -20.389 49.617 1.00 81.81 178 ARG A C 1
ATOM 1354 O O . ARG A 1 178 ? -1.582 -21.214 49.610 1.00 81.81 178 ARG A O 1
ATOM 1361 N N . ARG A 1 179 ? -3.334 -20.252 50.645 1.00 82.12 179 ARG A N 1
ATOM 1362 C CA . ARG A 1 179 ? -3.234 -21.036 51.885 1.00 82.12 179 ARG A CA 1
ATOM 1363 C C . ARG A 1 179 ? -3.461 -22.529 51.657 1.00 82.12 179 ARG A C 1
ATOM 1365 O O . ARG A 1 179 ? -2.752 -23.340 52.240 1.00 82.12 179 ARG A O 1
ATOM 1372 N N . ASP A 1 180 ? -4.413 -22.882 50.798 1.00 81.56 180 ASP A N 1
ATOM 1373 C CA . ASP A 1 180 ? -4.674 -24.277 50.445 1.00 81.56 180 ASP A CA 1
ATOM 1374 C C . ASP A 1 180 ? -3.483 -24.875 49.674 1.00 81.56 180 ASP A C 1
ATOM 1376 O O . ASP A 1 180 ? -3.097 -26.002 49.954 1.00 81.56 180 ASP A O 1
ATOM 1380 N N . ARG A 1 181 ? -2.831 -24.116 48.778 1.00 79.00 181 ARG A N 1
ATOM 1381 C CA . ARG A 1 181 ? -1.595 -24.539 48.093 1.00 79.00 181 ARG A CA 1
ATOM 1382 C C . ARG A 1 181 ? -0.433 -24.747 49.066 1.00 79.00 181 ARG A C 1
ATOM 1384 O O . ARG A 1 181 ? 0.271 -25.742 48.951 1.00 79.00 181 ARG A O 1
ATOM 1391 N N . GLU A 1 182 ? -0.233 -23.825 50.003 1.00 77.88 182 GLU A N 1
ATOM 1392 C CA . GLU A 1 182 ? 0.851 -23.888 50.997 1.00 77.88 182 GLU A CA 1
ATOM 1393 C C . GLU A 1 182 ? 0.625 -24.979 52.058 1.00 77.88 182 GLU A C 1
ATOM 1395 O O . GLU A 1 182 ? 1.584 -25.505 52.612 1.00 77.88 182 GLU A O 1
ATOM 1400 N N . GLY A 1 183 ? -0.631 -25.349 52.327 1.00 77.19 183 GLY A N 1
ATOM 1401 C CA . GLY A 1 183 ? -0.990 -26.414 53.266 1.00 77.19 183 GLY A CA 1
ATOM 1402 C C . GLY A 1 183 ? -0.961 -27.831 52.681 1.00 77.19 183 GLY A C 1
ATOM 1403 O O . GLY A 1 183 ? -1.133 -28.797 53.428 1.00 77.19 183 GLY A O 1
ATOM 1404 N N . ILE A 1 184 ? -0.767 -27.984 51.366 1.00 79.12 184 ILE A N 1
ATOM 1405 C CA . ILE A 1 184 ? -0.656 -29.301 50.729 1.00 79.12 184 ILE A CA 1
ATOM 140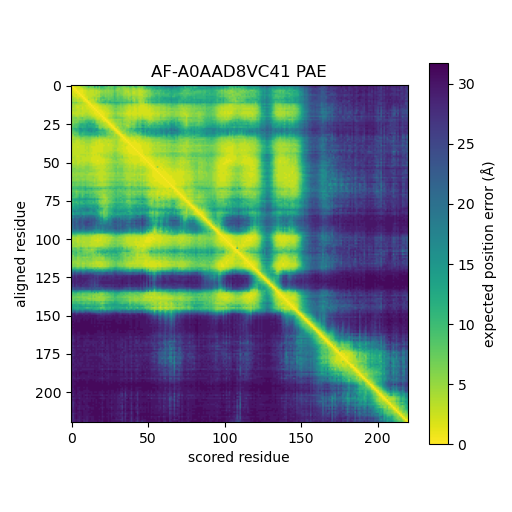6 C C . ILE A 1 184 ? 0.755 -29.841 50.962 1.00 79.12 184 ILE A C 1
ATOM 1408 O O . ILE A 1 184 ? 1.716 -29.450 50.303 1.00 79.12 184 ILE A O 1
ATOM 1412 N N . VAL A 1 185 ? 0.863 -30.794 51.887 1.00 76.06 185 VAL A N 1
ATOM 1413 C CA . VAL A 1 185 ? 2.095 -31.556 52.106 1.00 76.06 185 VAL A CA 1
ATOM 1414 C C . VAL A 1 185 ? 2.195 -32.635 51.035 1.00 76.06 185 VAL A C 1
ATOM 1416 O O . VAL A 1 185 ? 1.512 -33.661 51.083 1.00 76.06 185 VAL A O 1
ATOM 1419 N N . LEU A 1 186 ? 3.044 -32.386 50.043 1.00 74.00 186 LEU A N 1
ATOM 1420 C CA . LEU A 1 186 ? 3.400 -33.374 49.036 1.00 74.00 186 LEU A CA 1
ATOM 1421 C C . LEU A 1 186 ? 4.427 -34.358 49.624 1.00 74.00 186 LEU A C 1
ATOM 1423 O O . LEU A 1 186 ? 5.425 -33.924 50.207 1.00 74.00 186 LEU A O 1
ATOM 1427 N N . PRO A 1 187 ? 4.240 -35.680 49.458 1.00 76.19 187 PRO A N 1
ATOM 1428 C CA . PRO A 1 187 ? 5.271 -36.650 49.809 1.00 76.19 187 PRO A CA 1
ATOM 1429 C C . PRO A 1 187 ? 6.594 -36.303 49.105 1.00 76.19 187 PRO A C 1
ATOM 1431 O O . PRO A 1 187 ? 6.601 -36.090 47.895 1.00 76.19 187 PRO A O 1
ATOM 1434 N N . TYR A 1 188 ? 7.700 -36.271 49.857 1.00 64.56 188 TYR A N 1
ATOM 1435 C CA . TYR A 1 188 ? 9.072 -36.000 49.382 1.00 64.56 188 TYR A CA 1
ATOM 1436 C C . TYR A 1 188 ? 9.395 -34.561 48.940 1.00 64.56 188 TYR A C 1
ATOM 1438 O O . TYR A 1 188 ? 10.512 -34.315 48.490 1.00 64.56 188 TYR A O 1
ATOM 1446 N N . PHE A 1 189 ? 8.487 -33.598 49.113 1.00 64.25 189 PHE A N 1
ATOM 1447 C CA . PHE A 1 189 ? 8.749 -32.193 48.771 1.00 64.25 189 PHE A CA 1
ATOM 1448 C C . PHE A 1 189 ? 9.802 -31.548 49.687 1.00 64.25 189 PHE A C 1
ATOM 1450 O O . PHE A 1 189 ? 10.707 -30.873 49.200 1.00 64.25 189 PHE A O 1
ATOM 1457 N N . ASP A 1 190 ? 9.773 -31.872 50.985 1.00 61.12 190 ASP A N 1
ATOM 1458 C CA . ASP A 1 190 ? 10.768 -31.406 51.968 1.00 61.12 190 ASP A CA 1
ATOM 1459 C C . ASP A 1 190 ? 12.195 -31.887 51.636 1.00 61.12 190 ASP A C 1
ATOM 1461 O O . ASP A 1 190 ? 13.182 -31.192 51.877 1.00 61.12 190 ASP A O 1
ATOM 1465 N N . ALA A 1 191 ? 12.320 -33.065 51.012 1.00 63.12 191 ALA A N 1
ATOM 1466 C CA . ALA A 1 191 ? 13.613 -33.603 50.588 1.00 63.12 191 ALA A CA 1
ATOM 1467 C C . ALA A 1 191 ? 14.210 -32.832 49.396 1.00 63.12 191 ALA A C 1
ATOM 1469 O O . ALA A 1 191 ? 15.424 -32.857 49.193 1.00 63.12 191 ALA A O 1
ATOM 1470 N N . GLN A 1 192 ? 13.373 -32.142 48.613 1.00 58.75 192 GLN A N 1
ATOM 1471 C CA . GLN A 1 192 ? 13.806 -31.345 47.469 1.00 58.75 192 GLN A CA 1
ATOM 1472 C C . GLN A 1 192 ? 14.324 -29.964 47.897 1.00 58.75 192 GLN A C 1
ATOM 1474 O O . GLN A 1 192 ? 15.219 -29.430 47.249 1.00 58.75 192 GLN A O 1
ATOM 1479 N N . THR A 1 193 ? 13.817 -29.417 49.007 1.00 60.53 193 THR A N 1
ATOM 1480 C CA . THR A 1 193 ? 14.280 -28.144 49.581 1.00 60.53 193 THR A CA 1
ATOM 1481 C C . THR A 1 193 ? 15.585 -28.264 50.370 1.00 60.53 193 THR A C 1
ATOM 1483 O O . THR A 1 193 ? 16.384 -27.332 50.340 1.00 60.53 193 THR A O 1
ATOM 1486 N N . ASP A 1 194 ? 15.837 -29.401 51.031 1.00 53.69 194 ASP A N 1
ATOM 1487 C CA . ASP A 1 194 ? 17.043 -29.597 51.859 1.00 53.69 194 ASP A CA 1
ATOM 1488 C C . ASP A 1 194 ? 18.299 -29.987 51.054 1.00 53.69 194 ASP A C 1
ATOM 1490 O O . ASP A 1 194 ? 19.421 -29.775 51.514 1.00 53.69 194 ASP A O 1
ATOM 1494 N N . ILE A 1 195 ? 18.143 -30.548 49.848 1.00 56.72 195 ILE A N 1
ATOM 1495 C CA . ILE A 1 195 ? 19.268 -31.046 49.027 1.00 56.72 195 ILE A CA 1
ATOM 1496 C C . ILE A 1 195 ? 19.682 -30.050 47.928 1.00 56.72 195 ILE A C 1
ATOM 1498 O O . ILE A 1 195 ? 20.802 -30.109 47.421 1.00 56.72 195 ILE A O 1
ATOM 1502 N N . GLY A 1 196 ? 18.835 -29.078 47.594 1.00 52.00 196 GLY A N 1
ATOM 1503 C CA . GLY A 1 196 ? 19.162 -28.023 46.640 1.00 52.00 196 GLY A CA 1
ATOM 1504 C C . GLY A 1 196 ? 18.336 -26.784 46.929 1.00 52.00 196 GLY A C 1
ATOM 1505 O O . GLY A 1 196 ? 17.127 -26.881 47.098 1.00 52.00 196 GLY A O 1
ATOM 1506 N N . ALA A 1 197 ? 18.988 -25.624 46.992 1.00 52.12 197 ALA A N 1
ATOM 1507 C CA . ALA A 1 197 ? 18.405 -24.331 47.341 1.00 52.12 197 ALA A CA 1
ATOM 1508 C C . ALA A 1 197 ? 17.339 -23.849 46.329 1.00 52.12 197 ALA A C 1
ATOM 1510 O O . ALA A 1 197 ? 17.560 -22.902 45.582 1.00 52.12 197 ALA A O 1
ATOM 1511 N N . GLY A 1 198 ? 16.187 -24.518 46.272 1.00 55.50 198 GLY A N 1
ATOM 1512 C CA . GLY A 1 198 ? 15.047 -24.158 45.428 1.00 55.50 198 GLY A CA 1
ATOM 1513 C C . GLY A 1 198 ? 15.244 -24.354 43.922 1.00 55.50 198 GLY A C 1
ATOM 1514 O O . GLY A 1 198 ? 14.310 -24.118 43.161 1.00 55.50 198 GLY A O 1
ATOM 1515 N N . GLU A 1 199 ? 16.408 -24.812 43.463 1.00 53.94 199 GLU A N 1
ATOM 1516 C CA . GLU A 1 199 ? 16.688 -25.016 42.040 1.00 53.94 199 GLU A CA 1
ATOM 1517 C C . GLU A 1 199 ? 16.257 -26.421 41.592 1.00 53.94 199 GLU A C 1
ATOM 1519 O O . GLU A 1 199 ? 17.056 -27.303 41.276 1.00 53.94 199 GLU A O 1
ATOM 1524 N N . GLY A 1 200 ? 14.949 -26.661 41.647 1.00 53.84 200 GLY A N 1
ATOM 1525 C CA . GLY A 1 200 ? 14.352 -27.894 41.157 1.00 53.84 200 GLY A CA 1
ATOM 1526 C C . GLY A 1 200 ? 14.554 -28.044 39.648 1.00 53.84 200 GLY A C 1
ATOM 1527 O O . GLY A 1 200 ? 14.171 -27.172 38.876 1.00 53.84 200 GLY A O 1
ATOM 1528 N N . GLY A 1 201 ? 15.103 -29.187 39.230 1.00 57.66 201 GLY A N 1
ATOM 1529 C CA . GLY A 1 201 ? 14.992 -29.658 37.848 1.00 57.66 201 GLY A CA 1
ATOM 1530 C C . GLY A 1 201 ? 16.061 -29.166 36.875 1.00 57.66 201 GLY A C 1
ATOM 1531 O O . GLY A 1 201 ? 15.743 -28.948 35.709 1.00 57.66 201 GLY A O 1
ATOM 1532 N N . ARG A 1 202 ? 17.332 -29.047 37.290 1.00 59.34 202 ARG A N 1
ATOM 1533 C CA . ARG A 1 202 ? 18.427 -29.027 36.305 1.00 59.34 202 ARG A CA 1
ATOM 1534 C C . ARG A 1 202 ? 18.448 -30.369 35.574 1.00 59.34 202 ARG A C 1
ATOM 1536 O O . ARG A 1 202 ? 18.943 -31.364 36.099 1.00 59.34 202 ARG A O 1
ATOM 1543 N N . ILE A 1 203 ? 17.866 -30.400 34.379 1.00 58.44 203 ILE A N 1
ATOM 1544 C CA . ILE A 1 203 ? 18.007 -31.517 33.449 1.00 58.44 203 ILE A CA 1
ATOM 1545 C C . ILE A 1 203 ? 19.459 -31.477 32.976 1.00 58.44 203 ILE A C 1
ATOM 1547 O O . ILE A 1 203 ? 19.844 -30.619 32.186 1.00 58.44 203 ILE A O 1
ATOM 1551 N N . LEU A 1 204 ? 20.283 -32.362 33.528 1.00 64.19 204 LEU A N 1
ATOM 1552 C CA . LEU A 1 204 ? 21.634 -32.586 33.035 1.00 64.19 204 LEU A CA 1
ATOM 1553 C C . LEU A 1 204 ? 21.513 -33.422 31.763 1.00 64.19 204 LEU A C 1
ATOM 1555 O O . LEU A 1 204 ? 21.191 -34.607 31.829 1.00 64.19 204 LEU A O 1
ATOM 1559 N N . TYR A 1 205 ? 21.721 -32.781 30.616 1.00 69.00 205 TYR A N 1
ATOM 1560 C CA . TYR A 1 205 ? 21.906 -33.490 29.359 1.00 69.00 205 TYR A CA 1
ATOM 1561 C C . TYR A 1 205 ? 23.314 -34.086 29.345 1.00 69.00 205 TYR A C 1
ATOM 1563 O O . TYR A 1 205 ? 24.301 -33.360 29.462 1.00 69.00 205 TYR A O 1
ATOM 1571 N N . GLU A 1 206 ? 23.405 -35.408 29.248 1.00 72.00 206 GLU A N 1
ATOM 1572 C CA . GLU A 1 206 ? 24.663 -36.112 29.022 1.00 72.00 206 GLU A CA 1
ATOM 1573 C C . GLU A 1 206 ? 24.717 -36.465 27.534 1.00 72.00 206 GLU A C 1
ATOM 1575 O O . GLU A 1 206 ? 23.926 -37.284 27.067 1.00 72.00 206 GLU A O 1
ATOM 1580 N N . MET A 1 207 ? 25.606 -35.803 26.786 1.00 73.69 207 MET A N 1
ATOM 1581 C CA . MET A 1 207 ? 25.777 -36.045 25.351 1.00 73.69 207 MET A CA 1
ATOM 1582 C C . MET A 1 207 ? 26.117 -37.518 25.110 1.00 73.69 207 MET A C 1
ATOM 1584 O O . MET A 1 207 ? 27.142 -38.030 25.571 1.00 73.69 207 MET A O 1
ATOM 1588 N N . GLY A 1 208 ? 25.232 -38.206 24.391 1.00 75.12 208 GLY A N 1
ATOM 1589 C CA . GLY A 1 208 ? 25.456 -39.576 23.959 1.00 75.12 208 GLY A CA 1
ATOM 1590 C C . GLY A 1 208 ? 26.547 -39.627 22.895 1.00 75.12 208 GLY A C 1
ATOM 1591 O O . GLY A 1 208 ? 26.686 -38.728 22.078 1.00 75.12 208 GLY A O 1
ATOM 1592 N N . ARG A 1 209 ? 27.309 -40.722 22.846 1.00 68.75 209 ARG A N 1
ATOM 1593 C CA . ARG A 1 209 ? 28.353 -40.932 21.823 1.00 68.75 209 ARG A CA 1
ATOM 1594 C C . ARG A 1 209 ? 27.805 -41.020 20.383 1.00 68.75 209 ARG A C 1
ATOM 1596 O O . ARG A 1 209 ? 28.590 -41.082 19.444 1.00 68.75 209 ARG A O 1
ATOM 1603 N N . GLU A 1 210 ? 26.486 -41.112 20.241 1.00 66.06 210 GLU A N 1
ATOM 1604 C CA . GLU A 1 210 ? 25.744 -41.181 18.976 1.00 66.06 210 GLU A CA 1
ATOM 1605 C C . GLU A 1 210 ? 25.176 -39.815 18.551 1.00 66.06 210 GLU A C 1
ATOM 1607 O O . GLU A 1 210 ? 24.548 -39.742 17.502 1.00 66.06 210 GLU A O 1
ATOM 1612 N N . ASP A 1 211 ? 25.384 -38.763 19.351 1.00 77.25 211 ASP A N 1
ATOM 1613 C CA . ASP A 1 211 ? 24.928 -37.402 19.060 1.00 77.25 211 ASP A CA 1
ATOM 1614 C C . ASP A 1 211 ? 25.925 -36.738 18.092 1.00 77.25 211 ASP A C 1
ATOM 1616 O O . ASP A 1 211 ? 27.099 -36.553 18.421 1.00 77.25 211 ASP A O 1
ATOM 1620 N N . ASP A 1 212 ? 25.485 -36.451 16.869 1.00 70.12 212 ASP A N 1
ATOM 1621 C CA . ASP A 1 212 ? 26.263 -35.906 15.752 1.00 70.12 212 ASP A CA 1
ATOM 1622 C C . ASP A 1 212 ? 26.299 -34.374 15.774 1.00 70.12 212 ASP A C 1
ATOM 1624 O O . ASP A 1 212 ? 26.077 -33.723 14.757 1.00 70.12 212 ASP A O 1
ATOM 1628 N N . PHE A 1 213 ? 26.587 -33.809 16.951 1.00 67.94 213 PHE A N 1
ATOM 1629 C CA . PHE A 1 213 ? 26.704 -32.366 17.152 1.00 67.94 213 PHE A CA 1
ATOM 1630 C C . PHE A 1 213 ? 27.771 -31.799 16.197 1.00 67.94 213 PHE A C 1
ATOM 1632 O O . PHE A 1 213 ? 28.964 -32.067 16.354 1.00 67.94 213 PHE A O 1
ATOM 1639 N N . ASP A 1 214 ? 27.319 -31.094 15.159 1.00 67.50 214 ASP A N 1
ATOM 1640 C CA . ASP A 1 214 ? 28.165 -30.464 14.149 1.00 67.50 214 ASP A CA 1
ATOM 1641 C C . ASP A 1 214 ? 28.620 -29.102 14.680 1.00 67.50 214 ASP A C 1
ATOM 1643 O O . ASP A 1 214 ? 27.833 -28.160 14.783 1.00 67.50 214 ASP A O 1
ATOM 1647 N N . ASP A 1 215 ? 29.898 -29.003 15.048 1.00 65.06 215 ASP A N 1
ATOM 1648 C CA . ASP A 1 215 ? 30.500 -27.788 15.608 1.00 65.06 215 ASP A CA 1
ATOM 1649 C C . ASP A 1 215 ? 30.474 -26.582 14.622 1.00 65.06 215 ASP A C 1
ATOM 1651 O O . ASP A 1 215 ? 30.871 -25.481 15.006 1.00 65.06 215 ASP A O 1
ATOM 1655 N N . GLU A 1 216 ? 30.021 -26.750 13.365 1.00 59.75 216 GLU A N 1
ATOM 1656 C CA . GLU A 1 216 ? 29.878 -25.674 12.363 1.00 59.75 216 GLU A CA 1
ATOM 1657 C C . GLU A 1 216 ? 28.540 -24.892 12.407 1.00 59.75 216 GLU A C 1
ATOM 1659 O O . GLU A 1 216 ? 28.447 -23.857 11.742 1.00 59.75 216 GLU A O 1
ATOM 1664 N N . GLU A 1 217 ? 27.508 -25.309 13.160 1.00 61.53 217 GLU A N 1
ATOM 1665 C CA . GLU A 1 217 ? 26.176 -24.656 13.094 1.00 61.53 217 GLU A CA 1
ATOM 1666 C C . GLU A 1 217 ? 26.007 -23.420 14.019 1.00 61.53 217 GLU A C 1
ATOM 1668 O O . GLU A 1 217 ? 25.118 -22.600 13.788 1.00 61.53 217 GLU A O 1
ATOM 1673 N N . ASP A 1 218 ? 26.895 -23.208 15.001 1.00 60.75 218 ASP A N 1
ATOM 1674 C CA . ASP A 1 218 ? 26.716 -22.201 16.072 1.00 60.75 218 ASP A CA 1
ATOM 1675 C C . ASP A 1 218 ? 27.519 -20.880 15.913 1.00 60.75 218 ASP A C 1
ATOM 1677 O O . ASP A 1 218 ? 27.654 -20.106 16.866 1.00 60.75 218 ASP A O 1
ATOM 1681 N N . GLU A 1 219 ? 28.011 -20.538 14.714 1.00 54.34 219 GLU A N 1
ATOM 1682 C CA . GLU A 1 219 ? 28.500 -19.174 14.413 1.00 54.34 219 GLU A CA 1
ATOM 1683 C C . GLU A 1 219 ? 27.411 -18.302 13.750 1.00 54.34 219 GLU A C 1
ATOM 1685 O O . GLU A 1 219 ? 27.496 -17.977 12.561 1.00 54.34 219 GLU A O 1
ATOM 1690 N N . ILE A 1 220 ? 26.402 -17.864 14.523 1.00 47.53 220 ILE A N 1
ATOM 1691 C CA . ILE A 1 220 ? 25.535 -16.712 14.171 1.00 47.53 220 ILE A CA 1
ATOM 1692 C C . ILE A 1 220 ? 25.327 -15.720 15.320 1.00 47.53 220 ILE A C 1
ATOM 1694 O O . ILE A 1 220 ? 25.062 -16.140 16.466 1.00 47.53 220 ILE A O 1
#

Organism: NCBI:txid681940

Solvent-accessible surface area (backbone atoms only — not comparable to full-atom values): 15026 Å² total; per-residue (Å²): 111,70,70,61,53,62,74,64,67,44,101,89,54,87,88,85,85,87,82,70,87,88,56,88,78,85,74,62,94,83,65,56,92,85,56,76,55,70,67,58,53,50,62,69,71,47,57,63,47,76,48,79,42,51,36,50,58,53,52,51,31,51,54,20,54,78,66,75,44,82,63,77,65,64,75,81,68,59,73,66,91,77,81,89,70,85,74,85,67,87,69,87,50,73,91,50,52,35,37,30,35,43,35,37,40,54,44,98,83,72,53,70,49,77,49,49,33,35,41,26,71,75,86,84,75,76,100,76,65,101,63,87,78,66,63,52,72,47,52,42,57,75,37,84,89,56,38,67,97,79,69,94,71,72,95,72,94,75,89,81,83,84,84,70,76,94,53,101,58,84,83,70,72,51,76,65,56,47,50,54,59,73,66,58,83,57,90,71,50,70,62,52,52,77,76,35,91,76,68,80,77,81,80,79,83,74,86,52,98,83,62,81,82,62,88,79,77,78,85,124

Secondary structure (DSSP, 8-state):
-HHHHHHH--TT--------TTS-----TTS-TTSPPHHHHHHHH-SEEEEEEEHHHHHHHHHHHHTTPPPP--GGGG---S-----------GGG--EEEEEEEEPTTS-EEEEEEEEE------S-SS---PPEEEEGGGSTTTS-SS----------S------SS--SPPHHHHHHHHT---TTHHHHHHHSSS-TT-------TT----TTS---